Protein AF-A0A505HUT5-F1 (afdb_monomer)

Mean predicted aligned error: 15.21 Å

pLDDT: mean 81.94, std 17.04, range [34.69, 97.25]

Solvent-accessible surface area (backbone atoms only — not comparable to full-atom values): 15050 Å² total; per-residue (Å²): 132,89,54,41,66,59,48,35,51,48,46,68,76,49,86,41,97,44,59,41,84,46,96,77,85,49,44,29,34,72,50,84,64,33,56,78,38,44,57,43,80,91,38,34,59,84,30,31,54,70,40,61,24,65,46,63,41,89,87,79,64,49,44,29,42,36,38,32,47,61,87,36,68,86,40,77,95,62,30,63,48,80,43,80,47,58,93,49,66,69,62,30,50,52,53,48,53,70,74,39,66,88,52,60,66,69,52,51,53,42,35,52,54,41,48,56,49,52,54,51,49,53,54,48,52,54,52,50,55,53,46,50,64,70,67,63,70,73,82,77,72,85,71,54,69,70,56,52,55,50,50,53,55,47,49,56,50,47,55,69,69,59,46,58,68,65,52,50,51,51,50,53,52,48,42,59,73,68,47,76,62,58,97,72,49,89,92,56,60,68,75,56,54,53,51,56,58,52,51,56,64,60,66,73,53,85,78,84,74,90,74,80,74,76,76,75,81,76,81,71,76,74,79,76,67,84,81,77,77,76,76,75,78,75,77,65,88,76,78,81,74,89,71,135

Structure (mmCIF, N/CA/C/O backbone):
data_AF-A0A505HUT5-F1
#
_entry.id   AF-A0A505HUT5-F1
#
loop_
_atom_site.group_PDB
_atom_site.id
_atom_site.type_symbol
_atom_site.label_atom_id
_atom_site.label_alt_id
_atom_site.label_comp_id
_atom_site.label_asym_id
_atom_site.label_entity_id
_atom_site.label_seq_id
_atom_site.pdbx_PDB_ins_code
_atom_site.Cartn_x
_atom_site.Cartn_y
_atom_site.Cartn_z
_atom_site.occupancy
_atom_site.B_iso_or_equiv
_atom_site.auth_seq_id
_atom_site.auth_comp_id
_atom_site.auth_asym_id
_atom_site.auth_atom_id
_atom_site.pdbx_PDB_model_num
ATOM 1 N N . MET A 1 1 ? -25.449 -10.068 20.719 1.00 52.28 1 MET A N 1
ATOM 2 C CA . MET A 1 1 ? -24.164 -9.458 21.125 1.00 52.28 1 MET A CA 1
ATOM 3 C C . MET A 1 1 ? -23.040 -10.212 20.439 1.00 52.28 1 MET A C 1
ATOM 5 O O . MET A 1 1 ? -22.790 -11.355 20.794 1.00 52.28 1 MET A O 1
ATOM 9 N N . SER A 1 2 ? -22.418 -9.624 19.421 1.00 62.31 2 SER A N 1
ATOM 10 C CA . SER A 1 2 ? -21.235 -10.212 18.786 1.00 62.31 2 SER A CA 1
ATOM 11 C C . SER A 1 2 ? -20.027 -9.922 19.672 1.00 62.31 2 SER A C 1
ATOM 13 O O . SER A 1 2 ? -19.614 -8.772 19.785 1.00 62.31 2 SER A O 1
ATOM 15 N N . SER A 1 3 ? -19.501 -10.936 20.356 1.00 82.81 3 SER A N 1
ATOM 16 C CA . SER A 1 3 ? -18.355 -10.759 21.250 1.00 82.81 3 SER A CA 1
ATOM 17 C C . SER A 1 3 ? -17.054 -10.743 20.447 1.00 82.81 3 SER A C 1
ATOM 19 O O . SER A 1 3 ? -16.618 -11.785 19.956 1.00 82.81 3 SER A O 1
ATOM 21 N N . ASP A 1 4 ? -16.415 -9.573 20.361 1.00 89.56 4 ASP A N 1
ATOM 22 C CA . ASP A 1 4 ? -15.121 -9.348 19.690 1.00 89.56 4 ASP A CA 1
ATOM 23 C C . ASP A 1 4 ? -14.044 -10.379 20.105 1.00 89.56 4 ASP A C 1
ATOM 25 O O . ASP A 1 4 ? -13.225 -10.807 19.288 1.00 89.56 4 ASP A O 1
ATOM 29 N N . GLU A 1 5 ? -14.074 -10.846 21.361 1.00 90.06 5 GLU A N 1
ATOM 30 C CA . GLU A 1 5 ? -13.136 -11.854 21.875 1.00 90.06 5 GLU A CA 1
ATOM 31 C C . GLU A 1 5 ? -13.307 -13.227 21.222 1.00 90.06 5 GLU A C 1
ATOM 33 O O . GLU A 1 5 ? -12.329 -13.842 20.801 1.00 90.06 5 GLU A O 1
ATOM 38 N N . ILE A 1 6 ? -14.549 -13.695 21.089 1.00 91.06 6 ILE A N 1
ATOM 39 C CA . ILE A 1 6 ? -14.846 -14.996 20.480 1.00 91.06 6 ILE A CA 1
ATOM 40 C C . ILE A 1 6 ? -14.476 -14.948 18.997 1.00 91.06 6 ILE A C 1
ATOM 42 O O . ILE A 1 6 ? -13.822 -15.855 18.484 1.00 91.06 6 ILE A O 1
ATOM 46 N N . VAL A 1 7 ? -14.817 -13.846 18.320 1.00 91.06 7 VAL A N 1
ATOM 47 C CA . VAL A 1 7 ? -14.449 -13.628 16.916 1.00 91.06 7 VAL A CA 1
ATOM 48 C C . VAL A 1 7 ? -12.928 -13.668 16.750 1.00 91.06 7 VAL A C 1
ATOM 50 O O . VAL A 1 7 ? -12.429 -14.312 15.828 1.00 91.06 7 VAL A O 1
ATOM 53 N N . TRP A 1 8 ? -12.169 -13.038 17.652 1.00 93.06 8 TRP A N 1
ATOM 54 C CA . TRP A 1 8 ? -10.709 -13.114 17.626 1.00 93.06 8 TRP A CA 1
ATOM 55 C C . TRP A 1 8 ? -10.184 -14.538 17.843 1.00 93.06 8 TRP A C 1
ATOM 57 O O . TRP A 1 8 ? -9.305 -14.967 17.096 1.00 93.06 8 TRP A O 1
ATOM 67 N N . GLN A 1 9 ? -10.701 -15.272 18.832 1.00 92.00 9 GLN A N 1
ATOM 68 C CA . GLN A 1 9 ? -10.268 -16.645 19.112 1.00 92.00 9 GLN A CA 1
ATOM 69 C C . GLN A 1 9 ? -10.493 -17.559 17.905 1.00 92.00 9 GLN A C 1
ATOM 71 O O . GLN A 1 9 ? -9.561 -18.253 17.490 1.00 92.00 9 GLN A O 1
ATOM 76 N N . VAL A 1 10 ? -11.669 -17.468 17.275 1.00 92.19 10 VAL A N 1
ATOM 77 C CA . VAL A 1 10 ? -11.985 -18.198 16.042 1.00 92.19 10 VAL A CA 1
ATOM 78 C C . VAL A 1 10 ? -11.022 -17.797 14.924 1.00 92.19 10 VAL A C 1
ATOM 80 O O . VAL A 1 10 ? -10.353 -18.657 14.368 1.00 92.19 10 VAL A O 1
ATOM 83 N N . ILE A 1 11 ? -10.858 -16.502 14.635 1.00 91.94 11 ILE A N 1
ATOM 84 C CA . ILE A 1 11 ? -9.980 -16.021 13.550 1.00 91.94 11 ILE A CA 1
ATOM 85 C C . ILE A 1 11 ? -8.505 -16.390 13.777 1.00 91.94 11 ILE A C 1
ATOM 87 O O . ILE A 1 11 ? -7.750 -16.574 12.818 1.00 91.94 11 ILE A O 1
ATOM 91 N N . ASN A 1 12 ? -8.054 -16.437 15.030 1.00 89.56 12 ASN A N 1
ATOM 92 C CA . ASN A 1 12 ? -6.653 -16.682 15.339 1.00 89.56 12 ASN A CA 1
ATOM 93 C C . ASN A 1 12 ? -6.293 -18.174 15.320 1.00 89.56 12 ASN A C 1
ATOM 95 O O . ASN A 1 12 ? -5.220 -18.512 14.803 1.00 89.56 12 ASN A O 1
ATOM 99 N N . GLN A 1 13 ? -7.155 -19.022 15.892 1.00 89.25 13 GLN A N 1
ATOM 100 C CA . GLN A 1 13 ? -6.953 -20.471 15.986 1.00 89.25 13 GLN A CA 1
ATOM 101 C C . GLN A 1 13 ? -7.378 -21.194 14.703 1.00 89.25 13 GLN A C 1
ATOM 103 O O . GLN A 1 13 ? -6.641 -22.050 14.217 1.00 89.25 13 GLN A O 1
ATOM 108 N N . GLN A 1 14 ? -8.531 -20.825 14.142 1.00 89.69 14 GLN A N 1
ATOM 109 C CA . GLN A 1 14 ? -9.056 -21.389 12.899 1.00 89.69 14 GLN A CA 1
ATOM 110 C C . GLN A 1 14 ? -8.510 -20.638 11.674 1.00 89.69 14 GLN A C 1
ATOM 112 O O . GLN A 1 14 ? -7.580 -19.825 11.745 1.00 89.69 14 GLN A O 1
ATOM 117 N N . PHE A 1 15 ? -9.072 -20.946 10.508 1.00 90.69 15 PHE A N 1
ATOM 118 C CA . PHE A 1 15 ? -8.695 -20.327 9.248 1.00 90.69 15 PHE A CA 1
ATOM 119 C C . PHE A 1 15 ? -9.130 -18.854 9.170 1.00 90.69 15 PHE A C 1
ATOM 121 O O . PHE A 1 15 ? -10.284 -18.505 9.407 1.00 90.69 15 PHE A O 1
ATOM 128 N N . CYS A 1 16 ? -8.206 -17.989 8.748 1.00 92.56 16 CYS A N 1
ATOM 129 C CA . CYS A 1 16 ? -8.476 -16.599 8.400 1.00 92.56 16 CYS A CA 1
ATOM 130 C C . CYS A 1 16 ? -7.936 -16.319 6.999 1.00 92.56 16 CYS A C 1
ATOM 132 O O . CYS A 1 16 ? -6.724 -16.367 6.785 1.00 92.56 16 CYS A O 1
ATOM 134 N N . ALA A 1 17 ? -8.822 -15.957 6.067 1.00 92.25 17 ALA A N 1
ATOM 135 C CA . ALA A 1 17 ? -8.474 -15.710 4.665 1.00 92.25 17 ALA A CA 1
ATOM 136 C C . ALA A 1 17 ? -7.412 -14.610 4.480 1.00 92.25 17 ALA A C 1
ATOM 138 O O . ALA A 1 17 ? -6.613 -14.644 3.546 1.00 92.25 17 ALA A O 1
ATOM 139 N N . TYR A 1 18 ? -7.374 -13.634 5.389 1.00 93.00 18 TYR A N 1
ATOM 140 C CA . TYR A 1 18 ? -6.443 -12.510 5.313 1.00 93.00 18 TYR A CA 1
ATOM 141 C C . TYR A 1 18 ? -5.128 -12.747 6.063 1.00 93.00 18 TYR A C 1
ATOM 143 O O . TYR A 1 18 ? -4.235 -11.905 5.962 1.00 93.00 18 TYR A O 1
ATOM 151 N N . LYS A 1 19 ? -4.995 -13.828 6.843 1.00 92.81 19 LYS A N 1
ATOM 152 C CA . LYS A 1 19 ? -3.811 -14.094 7.672 1.00 92.81 19 LYS A CA 1
ATOM 153 C C . LYS A 1 19 ? -2.700 -14.706 6.820 1.00 92.81 19 LYS A C 1
ATOM 155 O O . LYS A 1 19 ? -2.866 -15.767 6.230 1.00 92.81 19 LYS A O 1
ATOM 160 N N . LEU A 1 20 ? -1.545 -14.050 6.797 1.00 91.44 20 LEU A N 1
ATOM 161 C CA . LEU A 1 20 ? -0.322 -14.546 6.176 1.00 91.44 20 LEU A CA 1
ATOM 162 C C . LEU A 1 20 ? 0.640 -15.007 7.274 1.00 91.44 20 LEU A C 1
ATOM 164 O O . LEU A 1 20 ? 1.081 -14.198 8.095 1.00 91.44 20 LEU A O 1
ATOM 168 N N . LYS A 1 21 ? 0.969 -16.299 7.279 1.00 89.25 21 LYS A N 1
ATOM 169 C CA . LYS A 1 21 ? 1.996 -16.860 8.160 1.00 89.25 21 LYS A CA 1
ATOM 170 C C . LYS A 1 21 ? 3.352 -16.727 7.470 1.00 89.25 21 LYS A C 1
ATOM 172 O O . LYS A 1 21 ? 3.525 -17.221 6.359 1.00 89.25 21 LYS A O 1
ATOM 177 N N . THR A 1 22 ? 4.293 -16.046 8.116 1.00 89.06 22 THR A N 1
ATOM 178 C CA . THR A 1 22 ? 5.668 -15.903 7.617 1.00 89.06 22 THR A CA 1
ATOM 179 C C . THR A 1 22 ? 6.591 -16.879 8.341 1.00 89.06 22 THR A C 1
ATOM 181 O O . THR A 1 22 ? 6.315 -17.274 9.470 1.00 89.06 22 THR A O 1
ATOM 184 N N . THR A 1 23 ? 7.727 -17.213 7.729 1.00 88.19 23 THR A N 1
ATOM 185 C CA . THR A 1 23 ? 8.776 -18.061 8.324 1.00 88.19 23 THR A CA 1
ATOM 186 C C . THR A 1 23 ? 9.346 -17.504 9.635 1.00 88.19 23 THR A C 1
ATOM 188 O O . THR A 1 23 ? 9.786 -18.263 10.487 1.00 88.19 23 THR A O 1
ATOM 191 N N . LYS A 1 24 ? 9.312 -16.179 9.834 1.00 81.50 24 LYS A N 1
ATOM 192 C CA . LYS A 1 24 ? 9.865 -15.481 11.009 1.00 81.50 24 LYS A CA 1
ATOM 193 C C . LYS A 1 24 ? 8.864 -15.286 12.159 1.00 81.50 24 LYS A C 1
ATOM 195 O O . LYS A 1 24 ? 8.839 -14.205 12.736 1.00 81.50 24 LYS A O 1
ATOM 200 N N . ASN A 1 25 ? 8.006 -16.265 12.460 1.00 81.31 25 ASN A N 1
ATOM 201 C CA . ASN A 1 25 ? 7.040 -16.266 13.586 1.00 81.31 25 ASN A CA 1
ATOM 202 C C . ASN A 1 25 ? 6.105 -15.037 13.721 1.00 81.31 25 ASN A C 1
ATOM 204 O O . ASN A 1 25 ? 5.364 -14.924 14.694 1.00 81.31 25 ASN A O 1
ATOM 208 N N . GLN A 1 26 ? 6.105 -14.118 12.754 1.00 88.00 26 GLN A N 1
ATOM 209 C CA . GLN A 1 26 ? 5.260 -12.930 12.723 1.00 88.00 26 GLN A CA 1
ATOM 210 C C . GLN A 1 26 ? 4.126 -13.147 11.727 1.00 88.00 26 GLN A C 1
ATOM 212 O O . GLN A 1 26 ? 4.349 -13.525 10.571 1.00 88.00 26 GLN A O 1
ATOM 217 N N . ASN A 1 27 ? 2.906 -12.877 12.181 1.00 91.75 27 ASN A N 1
ATOM 218 C CA . ASN A 1 27 ? 1.707 -13.014 11.368 1.00 91.75 27 ASN A CA 1
ATOM 219 C C . ASN A 1 27 ? 1.328 -11.655 10.775 1.00 91.75 27 ASN A C 1
ATOM 221 O O . ASN A 1 27 ? 1.147 -10.677 11.503 1.00 91.75 27 ASN A O 1
ATOM 225 N N . PHE A 1 28 ? 1.147 -11.604 9.458 1.00 94.19 28 PHE A N 1
ATOM 226 C CA . PHE A 1 28 ? 0.690 -10.410 8.747 1.00 94.19 28 PHE A CA 1
ATOM 227 C C . PHE A 1 28 ? -0.761 -10.559 8.298 1.00 94.19 28 PHE A C 1
ATOM 229 O O . PHE A 1 28 ? -1.324 -11.654 8.282 1.00 94.19 28 PHE A O 1
ATOM 236 N N . CYS A 1 29 ? -1.384 -9.440 7.949 1.00 94.44 29 CYS A N 1
ATOM 237 C CA . CYS A 1 29 ? -2.751 -9.382 7.466 1.00 94.44 29 CYS A CA 1
ATOM 238 C C . CYS A 1 29 ? -2.799 -8.679 6.105 1.00 94.44 29 CYS A C 1
ATOM 240 O O . CYS A 1 29 ? -2.284 -7.573 5.967 1.00 94.44 29 CYS A O 1
ATOM 242 N N . ARG A 1 30 ? -3.448 -9.304 5.118 1.00 93.38 30 ARG A N 1
ATOM 243 C CA . ARG A 1 30 ? -3.682 -8.742 3.774 1.00 93.38 30 ARG A CA 1
ATOM 244 C C . ARG A 1 30 ? -4.907 -7.828 3.693 1.00 93.38 30 ARG A C 1
ATOM 246 O O . ARG A 1 30 ? -5.160 -7.253 2.644 1.00 93.38 30 ARG A O 1
ATOM 253 N N . ASN A 1 31 ? -5.692 -7.725 4.767 1.00 93.94 31 ASN A N 1
ATOM 254 C CA . ASN A 1 31 ? -6.897 -6.904 4.767 1.00 93.94 31 ASN A CA 1
ATOM 255 C C . ASN A 1 31 ? -6.525 -5.421 4.602 1.00 93.94 31 ASN A C 1
ATOM 257 O O . ASN A 1 31 ? -5.749 -4.879 5.391 1.00 93.94 31 ASN A O 1
ATOM 261 N N . GLU A 1 32 ? -7.117 -4.770 3.604 1.00 92.00 32 GLU A N 1
ATOM 262 C CA . GLU A 1 32 ? -6.862 -3.371 3.249 1.00 92.00 32 GLU A CA 1
ATOM 263 C C . GLU A 1 32 ? -7.165 -2.391 4.386 1.00 92.00 32 GLU A C 1
ATOM 265 O O . GLU A 1 32 ? -6.512 -1.352 4.517 1.00 92.00 32 GLU A O 1
ATOM 270 N N . TYR A 1 33 ? -8.139 -2.736 5.230 1.00 93.75 33 TYR A N 1
ATOM 271 C CA . TYR A 1 33 ? -8.578 -1.900 6.340 1.00 93.75 33 TYR A CA 1
ATOM 272 C C . TYR A 1 33 ? -7.682 -2.018 7.579 1.00 93.75 33 TYR A C 1
ATOM 274 O O . TYR A 1 33 ? -7.865 -1.271 8.537 1.00 93.75 33 TYR A O 1
ATOM 282 N N . ASN A 1 34 ? -6.697 -2.918 7.595 1.00 95.12 34 ASN A N 1
ATOM 283 C CA . ASN A 1 34 ? -5.782 -3.044 8.727 1.00 95.12 34 ASN A CA 1
ATOM 284 C C . ASN A 1 34 ? -4.840 -1.826 8.818 1.00 95.12 34 ASN A C 1
ATOM 286 O O . ASN A 1 34 ? -4.201 -1.442 7.836 1.00 95.12 34 ASN A O 1
ATOM 290 N N . VAL A 1 35 ? -4.721 -1.230 10.010 1.00 93.94 35 VAL A N 1
ATOM 291 C CA . VAL A 1 35 ? -3.885 -0.036 10.223 1.00 93.94 35 VAL A CA 1
ATOM 292 C C . VAL A 1 35 ? -2.387 -0.353 10.181 1.00 93.94 35 VAL A C 1
ATOM 294 O O . VAL A 1 35 ? -1.622 0.415 9.597 1.00 93.94 35 VAL A O 1
ATOM 297 N N . SER A 1 36 ? -1.960 -1.467 10.786 1.00 92.19 36 SER A N 1
ATOM 298 C CA . SER A 1 36 ? -0.545 -1.822 10.978 1.00 92.19 36 SER A CA 1
ATOM 299 C C . SER A 1 36 ? -0.009 -2.823 9.949 1.00 92.19 36 SER A C 1
ATOM 301 O O . SER A 1 36 ? 1.190 -2.843 9.692 1.00 92.19 36 SER A O 1
ATOM 303 N N . GLY A 1 37 ? -0.881 -3.661 9.380 1.00 92.19 37 GLY A N 1
ATOM 304 C CA . GLY A 1 37 ? -0.517 -4.813 8.549 1.00 92.19 37 GLY A CA 1
ATOM 305 C C . GLY A 1 37 ? -0.181 -6.079 9.348 1.00 92.19 37 GLY A C 1
ATOM 306 O O . GLY A 1 37 ? 0.022 -7.134 8.754 1.00 92.19 37 GLY A O 1
ATOM 307 N N . LEU A 1 38 ? -0.164 -6.012 10.684 1.00 93.00 38 LEU A N 1
ATOM 308 C CA . LEU A 1 38 ? 0.050 -7.170 11.558 1.00 93.00 38 LEU A CA 1
ATOM 309 C C . LEU A 1 38 ? -1.276 -7.865 11.887 1.00 93.00 38 LEU A C 1
ATOM 311 O O . LEU A 1 38 ? -2.320 -7.224 12.045 1.00 93.00 38 LEU A O 1
ATOM 315 N N . CYS A 1 39 ? -1.234 -9.187 12.029 1.00 93.12 39 CYS A N 1
ATOM 316 C CA . CYS A 1 39 ? -2.373 -10.000 12.448 1.00 93.12 39 CYS A CA 1
ATOM 317 C C . CYS A 1 39 ? -2.319 -10.246 13.965 1.00 93.12 39 CYS A C 1
ATOM 319 O O . CYS A 1 39 ? -1.970 -11.332 14.420 1.00 93.12 39 CYS A O 1
ATOM 321 N N . ASN A 1 40 ? -2.683 -9.211 14.730 1.00 92.00 40 ASN A N 1
ATOM 322 C CA . ASN A 1 40 ? -2.788 -9.227 16.194 1.00 92.00 40 ASN A CA 1
ATOM 323 C C . ASN A 1 40 ? -4.208 -8.828 16.626 1.00 92.00 40 ASN A C 1
ATOM 325 O O . ASN A 1 40 ? -4.891 -8.117 15.883 1.00 92.00 40 ASN A O 1
ATOM 329 N N . ARG A 1 41 ? -4.607 -9.173 17.860 1.00 91.19 41 ARG A N 1
ATOM 330 C CA . ARG A 1 41 ? -5.935 -8.854 18.424 1.00 91.19 41 ARG A CA 1
ATOM 331 C C . ARG A 1 41 ? -6.304 -7.379 18.265 1.00 91.19 41 ARG A C 1
ATOM 333 O O . ARG A 1 41 ? -7.365 -7.053 17.753 1.00 91.19 41 ARG A O 1
ATOM 340 N N . GLN A 1 42 ? -5.378 -6.482 18.605 1.00 91.31 42 GLN A N 1
ATOM 341 C CA . GLN A 1 42 ? -5.583 -5.029 18.524 1.00 91.31 42 GLN A CA 1
ATOM 342 C C . GLN A 1 42 ? -5.613 -4.481 17.088 1.00 91.31 42 GLN A C 1
ATOM 344 O O . GLN A 1 42 ? -6.158 -3.412 16.841 1.00 91.31 42 GLN A O 1
ATOM 349 N N . SER A 1 43 ? -4.971 -5.170 16.140 1.00 92.19 43 SER A N 1
ATOM 350 C CA . SER A 1 43 ? -4.813 -4.687 14.761 1.00 92.19 43 SER A CA 1
ATOM 351 C C . SER A 1 43 ? -5.859 -5.256 13.804 1.00 92.19 43 SER A C 1
ATOM 353 O O . SER A 1 43 ? -6.021 -4.710 12.721 1.00 92.19 43 SER A O 1
ATOM 355 N N . CYS A 1 44 ? -6.571 -6.326 14.155 1.00 92.94 44 CYS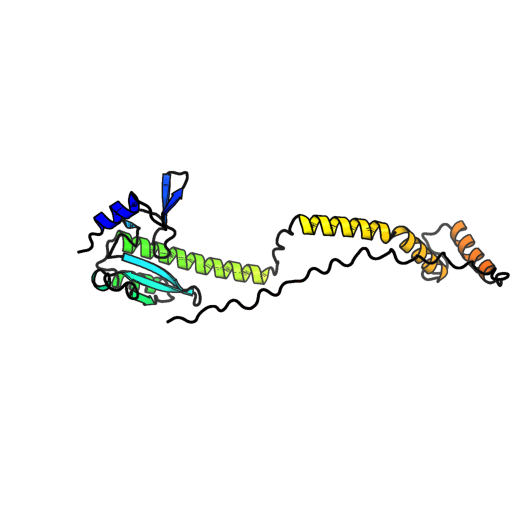 A N 1
ATOM 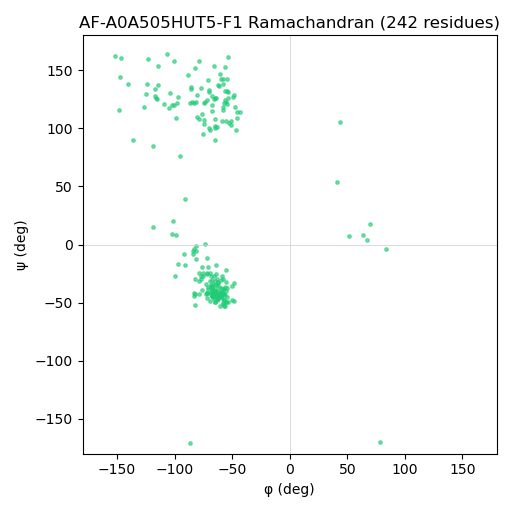356 C CA . CYS A 1 44 ? -7.521 -6.961 13.246 1.00 92.94 44 CYS A CA 1
ATOM 357 C C . CYS A 1 44 ? -8.815 -6.129 13.092 1.00 92.94 44 CYS A C 1
ATOM 359 O O . CYS A 1 44 ? -9.512 -5.920 14.085 1.00 92.94 44 CYS A O 1
ATOM 361 N N . PRO A 1 45 ? -9.195 -5.698 11.874 1.00 93.25 45 PRO A N 1
ATOM 362 C CA . PRO A 1 45 ? -10.434 -4.939 11.656 1.00 93.25 45 PRO A CA 1
ATOM 363 C C . PRO A 1 45 ? -11.704 -5.811 11.695 1.00 93.25 45 PRO A C 1
ATOM 365 O O . PRO A 1 45 ? -12.808 -5.294 11.864 1.00 93.25 45 PRO A O 1
ATOM 368 N N . LEU A 1 46 ? -11.568 -7.132 11.520 1.00 90.31 46 LEU A N 1
ATOM 369 C CA . LEU A 1 46 ? -12.694 -8.072 11.585 1.00 90.31 46 LEU A CA 1
ATOM 370 C C . LEU A 1 46 ? -13.083 -8.384 13.028 1.00 90.31 46 LEU A C 1
ATOM 372 O O . LEU A 1 46 ? -14.265 -8.399 13.345 1.00 90.31 46 LEU A O 1
ATOM 376 N N . ALA A 1 47 ? -12.084 -8.592 13.887 1.00 91.88 47 ALA A N 1
ATOM 377 C CA . ALA A 1 47 ? -12.307 -8.948 15.282 1.00 91.88 47 ALA A CA 1
ATOM 378 C C . ALA A 1 47 ? -12.769 -7.769 16.142 1.00 91.88 47 ALA A C 1
ATOM 380 O O . ALA A 1 47 ? -13.445 -7.988 17.133 1.00 91.88 47 ALA A O 1
ATOM 381 N N . ASN A 1 48 ? -12.412 -6.534 15.776 1.00 91.88 48 ASN A N 1
ATOM 382 C CA . ASN A 1 48 ? -12.820 -5.349 16.525 1.00 91.88 48 ASN A CA 1
ATOM 383 C C . ASN A 1 48 ? -14.046 -4.705 15.871 1.00 91.88 48 ASN A C 1
ATOM 385 O O . ASN A 1 48 ? -14.003 -4.292 14.704 1.00 91.88 48 ASN A O 1
ATOM 389 N N . SER A 1 49 ? -15.133 -4.581 16.626 1.00 90.19 49 SER A N 1
ATOM 390 C CA . SER A 1 49 ? -16.342 -3.880 16.179 1.00 90.19 49 SER A CA 1
ATOM 391 C C . SER A 1 49 ? -16.131 -2.367 16.144 1.00 90.19 49 SER A C 1
ATOM 393 O O . SER A 1 49 ? -16.609 -1.686 15.239 1.00 90.19 49 SER A O 1
ATOM 395 N N . ARG A 1 50 ? -15.326 -1.846 17.075 1.00 91.75 50 ARG A N 1
ATOM 396 C CA . ARG A 1 50 ? -14.891 -0.451 17.101 1.00 91.75 50 ARG A CA 1
ATOM 397 C C . ARG A 1 50 ? -13.490 -0.312 16.518 1.00 91.75 50 ARG A C 1
ATOM 399 O O . ARG A 1 50 ? -12.506 -0.697 17.148 1.00 91.75 50 ARG A O 1
ATOM 406 N N . TYR A 1 51 ? -13.385 0.274 15.333 1.00 94.81 51 TYR A N 1
ATOM 407 C CA . TYR A 1 51 ? -12.109 0.359 14.628 1.00 94.81 51 TYR A CA 1
ATOM 408 C C . TYR A 1 51 ? -12.000 1.647 13.812 1.00 94.81 51 TYR A C 1
ATOM 410 O O . TYR A 1 51 ? -13.001 2.304 13.535 1.00 94.81 51 TYR A O 1
ATOM 418 N N . ALA A 1 52 ? -10.780 2.031 13.452 1.00 96.50 52 ALA A N 1
ATOM 419 C CA . ALA A 1 52 ? -10.523 3.175 12.589 1.00 96.50 52 ALA A CA 1
ATOM 420 C C . ALA A 1 52 ? -9.281 2.904 11.740 1.00 96.50 52 ALA A C 1
ATOM 422 O O . ALA A 1 52 ? -8.348 2.261 12.215 1.00 96.50 52 ALA A O 1
ATOM 423 N N . THR A 1 53 ? -9.269 3.370 10.495 1.00 96.25 53 THR A N 1
ATOM 424 C CA . THR A 1 53 ? -8.118 3.250 9.595 1.00 96.25 53 THR A CA 1
ATOM 425 C C . THR A 1 53 ? -8.093 4.381 8.582 1.00 96.25 53 THR A C 1
ATOM 427 O O . THR A 1 53 ? -9.094 5.052 8.354 1.00 96.25 53 THR A O 1
ATOM 430 N N . ILE A 1 54 ? -6.941 4.594 7.959 1.00 97.00 54 ILE A N 1
ATOM 431 C CA . ILE A 1 54 ? -6.753 5.637 6.951 1.00 97.00 54 ILE A CA 1
ATOM 432 C C . ILE A 1 54 ? -6.412 4.975 5.632 1.00 97.00 54 ILE A C 1
ATOM 434 O O . ILE A 1 54 ? -5.565 4.082 5.576 1.00 97.00 54 ILE A O 1
ATOM 438 N N . ARG A 1 55 ? -7.056 5.413 4.558 1.00 95.00 55 ARG A N 1
ATOM 439 C CA . ARG A 1 55 ? -6.812 4.882 3.219 1.00 95.00 55 ARG A CA 1
ATOM 440 C C . ARG A 1 55 ? -6.836 6.023 2.215 1.00 95.00 55 ARG A C 1
ATOM 442 O O . ARG A 1 55 ? -7.684 6.909 2.303 1.00 95.00 55 ARG A O 1
ATOM 449 N N . SER A 1 56 ? -5.895 5.987 1.282 1.00 93.94 56 SER A N 1
ATOM 450 C CA . SER A 1 56 ? -5.941 6.810 0.080 1.00 93.94 56 SER A CA 1
ATOM 451 C C . SER A 1 56 ? -6.929 6.198 -0.899 1.00 93.94 56 SER A C 1
ATOM 453 O O . SER A 1 56 ? -6.913 4.987 -1.122 1.00 93.94 56 SER A O 1
ATOM 455 N N . ASP A 1 57 ? -7.769 7.027 -1.490 1.00 91.94 57 ASP A N 1
ATOM 456 C CA . ASP A 1 57 ? -8.581 6.613 -2.621 1.00 91.94 57 ASP A CA 1
ATOM 457 C C . ASP A 1 57 ? -7.681 6.344 -3.845 1.00 91.94 57 ASP A C 1
ATOM 459 O O . ASP A 1 57 ? -6.849 7.201 -4.155 1.00 91.94 57 ASP A O 1
ATOM 463 N N . PRO A 1 58 ? -7.770 5.174 -4.509 1.00 88.06 58 PRO A N 1
ATOM 464 C CA . PRO A 1 58 ? -6.883 4.835 -5.624 1.00 88.06 58 PRO A CA 1
ATOM 465 C C . PRO A 1 58 ? -7.005 5.777 -6.825 1.00 88.06 58 PRO A C 1
ATOM 467 O O . PRO A 1 58 ? -6.009 6.022 -7.498 1.00 88.06 58 PRO A O 1
ATOM 470 N N . GLU A 1 59 ? -8.201 6.311 -7.075 1.00 90.56 59 GLU A N 1
ATOM 471 C CA . GLU A 1 59 ? -8.470 7.177 -8.227 1.00 90.56 59 GLU A CA 1
ATOM 472 C C . GLU A 1 59 ? -8.048 8.623 -7.956 1.00 90.56 59 GLU A C 1
ATOM 474 O O . GLU A 1 59 ? -7.295 9.219 -8.722 1.00 90.56 59 GLU A O 1
ATOM 479 N N . THR A 1 60 ? -8.505 9.195 -6.838 1.00 88.81 60 THR A N 1
ATOM 480 C CA . THR A 1 60 ? -8.284 10.619 -6.541 1.00 88.81 60 THR A CA 1
ATOM 481 C C . THR A 1 60 ? -7.010 10.898 -5.741 1.00 88.81 60 THR A C 1
ATOM 483 O O . THR A 1 60 ? -6.567 12.044 -5.656 1.00 88.81 60 THR A O 1
ATOM 486 N N . GLY A 1 61 ? -6.431 9.887 -5.085 1.00 89.25 61 GLY A N 1
ATOM 487 C CA . GLY A 1 61 ? -5.315 10.049 -4.149 1.00 89.25 61 GLY A CA 1
ATOM 488 C C . GLY A 1 61 ? -5.678 10.800 -2.860 1.00 89.25 61 GLY A C 1
ATOM 489 O O . GLY A 1 61 ? -4.802 11.054 -2.028 1.00 89.25 61 GLY A O 1
ATOM 490 N N . ALA A 1 62 ? -6.951 11.165 -2.670 1.00 92.94 62 ALA A N 1
ATOM 491 C CA . ALA A 1 62 ? -7.414 11.839 -1.467 1.00 92.94 62 ALA A CA 1
ATOM 492 C C . ALA A 1 62 ? -7.413 10.873 -0.275 1.00 92.94 62 ALA A C 1
ATOM 494 O O . ALA A 1 62 ? -7.758 9.696 -0.393 1.00 92.94 62 ALA A O 1
ATOM 495 N N . MET A 1 63 ? -7.027 11.381 0.893 1.00 95.19 63 MET A N 1
ATOM 496 C CA . MET A 1 63 ? -6.977 10.587 2.117 1.00 95.19 63 MET A CA 1
ATOM 497 C C . MET A 1 63 ? -8.344 10.587 2.796 1.00 95.19 63 MET A C 1
ATOM 499 O O . MET A 1 63 ? -8.962 11.636 2.975 1.00 95.19 63 MET A O 1
ATOM 503 N N . TYR A 1 64 ? -8.794 9.409 3.213 1.00 96.69 64 TYR A N 1
ATOM 504 C CA . TYR A 1 64 ? -10.039 9.228 3.946 1.00 96.69 64 TYR A CA 1
ATOM 505 C C . TYR A 1 64 ? -9.780 8.521 5.273 1.00 96.69 64 TYR A C 1
ATOM 507 O O . TYR A 1 64 ? -9.029 7.542 5.337 1.00 96.69 64 TYR A O 1
ATOM 515 N N . LEU A 1 65 ? -10.449 8.997 6.319 1.00 96.81 65 LEU A N 1
ATOM 516 C CA . LEU A 1 65 ? -10.619 8.280 7.572 1.00 96.81 65 LEU A CA 1
ATOM 517 C C . LEU A 1 65 ? -11.830 7.355 7.433 1.00 96.81 65 LEU A C 1
ATOM 519 O O . LEU A 1 65 ? -12.938 7.801 7.139 1.00 96.81 65 LEU A O 1
ATOM 523 N N . TYR A 1 66 ? -11.597 6.069 7.651 1.00 96.12 66 TYR A N 1
ATOM 524 C CA . TYR A 1 66 ? -12.613 5.033 7.716 1.00 96.12 66 TYR A CA 1
ATOM 525 C C . TYR A 1 66 ? -12.854 4.698 9.183 1.00 96.12 66 TYR A C 1
ATOM 527 O O . TYR A 1 66 ? -11.930 4.263 9.871 1.00 96.12 66 TYR A O 1
ATOM 535 N N . MET A 1 67 ? -14.080 4.884 9.659 1.00 94.88 67 MET A N 1
ATOM 536 C CA . MET A 1 67 ? -14.475 4.551 11.027 1.00 94.88 67 MET A CA 1
ATOM 537 C C . MET A 1 67 ? -15.489 3.417 11.009 1.00 94.88 67 MET A C 1
ATOM 539 O O . MET A 1 67 ? -16.408 3.404 10.192 1.00 94.88 67 MET A O 1
ATOM 543 N N . LYS A 1 68 ? -15.310 2.468 11.921 1.00 93.19 68 LYS A N 1
ATOM 544 C CA . LYS A 1 68 ? -16.221 1.354 12.156 1.00 93.19 68 LYS A CA 1
ATOM 545 C C . LYS A 1 68 ? -16.797 1.501 13.557 1.00 93.19 68 LYS A C 1
ATOM 547 O O . LYS A 1 68 ? -16.044 1.619 14.531 1.00 93.19 68 LYS A O 1
ATOM 552 N N . THR A 1 69 ? -18.120 1.513 13.637 1.00 91.88 69 THR A N 1
ATOM 553 C CA . THR A 1 69 ? -18.888 1.641 14.877 1.00 91.88 69 THR A CA 1
ATOM 554 C C . THR A 1 69 ? -19.666 0.358 15.152 1.00 91.88 69 THR A C 1
ATOM 556 O O . THR A 1 69 ? -19.997 -0.394 14.234 1.00 91.88 69 THR A O 1
ATOM 559 N N . VAL A 1 70 ? -19.947 0.099 16.431 1.00 90.75 70 VAL A N 1
ATOM 560 C CA . VAL A 1 70 ? -20.641 -1.124 16.866 1.00 90.75 70 VAL A CA 1
ATOM 561 C C . VAL A 1 70 ? -22.093 -1.127 16.382 1.00 90.75 70 VAL A C 1
ATOM 563 O O . VAL A 1 70 ? -22.584 -2.157 15.930 1.00 90.75 70 VAL A O 1
ATOM 566 N N . GLU A 1 71 ? -22.735 0.041 16.359 1.00 89.25 71 GLU A N 1
ATOM 567 C CA . GLU A 1 71 ? -24.131 0.203 15.934 1.00 89.25 71 GLU A CA 1
ATOM 568 C C . GLU A 1 71 ? -24.385 -0.315 14.521 1.00 89.25 71 GLU A C 1
ATOM 570 O O . GLU A 1 71 ? -25.401 -0.947 14.249 1.00 89.25 71 GLU A O 1
ATOM 575 N N . ARG A 1 72 ? -23.436 -0.110 13.603 1.00 90.19 72 ARG A N 1
ATOM 576 C CA . ARG A 1 72 ? -23.597 -0.516 12.205 1.00 90.19 72 ARG A CA 1
ATOM 577 C C . ARG A 1 72 ? -23.266 -1.981 11.961 1.00 90.19 72 ARG A C 1
ATOM 579 O O . ARG A 1 72 ? -23.472 -2.430 10.844 1.00 90.19 72 ARG A O 1
ATOM 586 N N . ALA A 1 73 ? -22.804 -2.748 12.954 1.00 86.94 73 ALA A N 1
ATOM 587 C CA . ALA A 1 73 ? -22.304 -4.119 12.777 1.00 86.94 73 ALA A CA 1
ATOM 588 C C . ALA A 1 73 ? -23.299 -5.088 12.101 1.00 86.94 73 ALA A C 1
ATOM 590 O O . ALA A 1 73 ? -22.885 -6.060 11.477 1.00 86.94 73 ALA A O 1
ATOM 591 N N . HIS A 1 74 ? -24.596 -4.799 12.138 1.00 87.62 74 HIS A N 1
ATOM 592 C CA . HIS A 1 74 ? -25.632 -5.575 11.456 1.00 87.62 74 HIS A CA 1
ATOM 593 C C . HIS A 1 74 ? -25.787 -5.251 9.952 1.00 87.62 74 HIS A C 1
ATOM 595 O O . HIS A 1 74 ? -26.434 -6.008 9.237 1.00 87.62 74 HIS A O 1
ATOM 601 N N . MET A 1 75 ? -25.184 -4.166 9.444 1.00 91.81 75 MET A N 1
ATOM 602 C CA . MET A 1 75 ? -25.271 -3.727 8.040 1.00 91.81 75 MET A CA 1
ATOM 603 C C . MET A 1 75 ? -23.897 -3.712 7.339 1.00 91.81 75 MET A C 1
ATOM 605 O O . MET A 1 75 ? -23.280 -2.646 7.235 1.00 91.81 75 MET A O 1
ATOM 609 N N . PRO A 1 76 ? -23.419 -4.850 6.793 1.00 88.06 76 PRO A N 1
ATOM 610 C CA . PRO A 1 76 ? -22.090 -4.961 6.180 1.00 88.06 76 PRO A CA 1
ATOM 611 C C . PRO A 1 76 ? -21.778 -3.954 5.076 1.00 88.06 76 PRO A C 1
ATOM 613 O O . PRO A 1 76 ? -20.668 -3.427 5.011 1.00 88.06 76 PRO A O 1
ATOM 616 N N . SER A 1 77 ? -22.768 -3.620 4.249 1.00 92.25 77 SER A N 1
ATOM 617 C CA . SER A 1 77 ? -22.625 -2.637 3.168 1.00 92.25 77 SER A CA 1
ATOM 618 C C . SER A 1 77 ? -22.335 -1.218 3.669 1.00 92.25 77 SER A C 1
ATOM 620 O O . SER A 1 77 ? -21.727 -0.424 2.955 1.00 92.25 77 SER A O 1
ATOM 622 N N . LYS A 1 78 ? -22.744 -0.896 4.902 1.00 90.25 78 LYS A N 1
ATOM 623 C CA . LYS A 1 78 ? -22.638 0.439 5.510 1.00 90.25 78 LYS A CA 1
ATOM 624 C C . LYS A 1 78 ? -21.772 0.453 6.775 1.00 90.25 78 LYS A C 1
ATOM 626 O O . LYS A 1 78 ? -21.806 1.436 7.516 1.00 90.25 78 LYS A O 1
ATOM 631 N N . TRP A 1 79 ? -20.977 -0.596 7.015 1.00 90.25 79 TRP A N 1
ATOM 632 C CA . TRP A 1 79 ? -20.101 -0.714 8.192 1.00 90.25 79 TRP A CA 1
ATOM 633 C C . TRP A 1 79 ? -19.126 0.441 8.354 1.00 90.25 79 TRP A C 1
ATOM 635 O O . TRP A 1 79 ? -18.840 0.847 9.479 1.00 90.25 79 TRP A O 1
ATOM 645 N N . TRP A 1 80 ? -18.614 0.951 7.239 1.00 93.44 80 TRP A N 1
ATOM 646 C CA . TRP A 1 80 ? -17.589 1.977 7.244 1.00 93.44 80 TRP A CA 1
ATOM 647 C C . TRP A 1 80 ? -18.177 3.358 6.986 1.00 93.44 80 TRP A C 1
ATOM 649 O O . TRP A 1 80 ? -18.711 3.641 5.914 1.00 93.44 80 TRP A O 1
ATOM 659 N N . GLU A 1 81 ? -17.995 4.249 7.950 1.00 93.19 81 GLU A N 1
ATOM 660 C CA . GLU A 1 81 ? -18.143 5.683 7.749 1.00 93.19 81 GLU A CA 1
ATOM 661 C C . GLU A 1 81 ? -16.873 6.234 7.109 1.00 93.19 81 GLU A C 1
ATOM 663 O O . GLU A 1 81 ? -15.770 5.990 7.597 1.00 93.19 81 GLU A O 1
ATOM 668 N N . ARG A 1 82 ? -17.022 6.978 6.011 1.00 94.00 82 ARG A N 1
ATOM 669 C CA . ARG A 1 82 ? -15.909 7.579 5.272 1.00 94.00 82 ARG A CA 1
ATOM 670 C C . ARG A 1 82 ? -15.918 9.086 5.469 1.00 94.00 82 ARG A C 1
ATOM 672 O O . ARG A 1 82 ? -16.871 9.749 5.076 1.00 94.00 82 ARG A O 1
ATOM 679 N N . ILE A 1 83 ? -14.835 9.631 6.012 1.00 96.06 83 ILE A N 1
ATOM 680 C CA . ILE A 1 83 ? -14.633 11.074 6.170 1.00 96.06 83 ILE A CA 1
ATOM 681 C C . ILE A 1 83 ? -13.432 11.482 5.330 1.00 96.06 83 ILE A C 1
ATOM 683 O O . ILE A 1 83 ? -12.353 10.908 5.465 1.00 96.06 83 ILE A O 1
ATOM 687 N N . ARG A 1 84 ? -13.608 12.475 4.457 1.00 96.00 84 ARG A N 1
ATOM 688 C CA . ARG A 1 84 ? -12.501 13.041 3.684 1.00 96.00 84 ARG A CA 1
ATOM 689 C C . ARG A 1 84 ? -11.611 13.868 4.608 1.00 96.00 84 ARG A C 1
ATOM 691 O O . ARG A 1 84 ? -12.097 14.792 5.253 1.00 96.00 84 ARG A O 1
ATOM 698 N N . LEU A 1 85 ? -10.322 13.547 4.650 1.00 96.44 85 LEU A N 1
ATOM 699 C CA . LEU A 1 85 ? -9.335 14.345 5.370 1.00 96.44 85 LEU A CA 1
ATOM 700 C C . LEU A 1 85 ? -8.881 15.521 4.508 1.00 96.44 85 LEU A C 1
ATOM 702 O O . LEU A 1 85 ? -8.889 15.462 3.273 1.00 96.44 85 LEU A O 1
ATOM 706 N N . SER A 1 86 ? -8.482 16.603 5.168 1.00 95.62 86 SER A N 1
ATOM 707 C CA . SER A 1 86 ? -7.928 17.757 4.469 1.00 95.62 86 SER A CA 1
ATOM 708 C C . SER A 1 86 ? -6.593 17.406 3.791 1.00 95.62 86 SER A C 1
ATOM 710 O O . SER A 1 86 ? -5.864 16.516 4.228 1.00 95.62 86 SER A O 1
ATOM 712 N N . SER A 1 87 ? -6.248 18.122 2.715 1.00 91.62 87 SER A N 1
ATOM 713 C CA . SER A 1 87 ? -4.947 17.938 2.052 1.00 91.62 87 SER A CA 1
ATOM 714 C C . SER A 1 87 ? -3.780 18.477 2.887 1.00 91.62 87 SER A C 1
ATOM 716 O O . SER A 1 87 ? -2.632 18.117 2.630 1.00 91.62 87 SER A O 1
ATOM 718 N N . ASN A 1 88 ? -4.052 19.363 3.850 1.00 95.56 88 ASN A N 1
ATOM 719 C CA . ASN A 1 88 ? -3.033 19.901 4.738 1.00 95.56 88 ASN A CA 1
ATOM 720 C C . ASN A 1 88 ? -2.806 18.911 5.885 1.00 95.56 88 ASN A C 1
ATOM 722 O O . ASN A 1 88 ? -3.722 18.597 6.639 1.00 95.56 88 ASN A O 1
ATOM 726 N N . TYR A 1 89 ? -1.569 18.440 6.025 1.00 94.50 89 TYR A N 1
ATOM 727 C CA . TYR A 1 89 ? -1.214 17.426 7.010 1.00 94.50 89 TYR A CA 1
ATOM 728 C C . TYR A 1 89 ? -1.522 17.841 8.458 1.00 94.50 89 TYR A C 1
ATOM 730 O O . TYR A 1 89 ? -2.051 17.024 9.206 1.00 94.50 89 TYR A O 1
ATOM 738 N N . ALA A 1 90 ? -1.255 19.094 8.845 1.00 96.88 90 ALA A N 1
ATOM 739 C CA . ALA A 1 90 ? -1.507 19.566 10.210 1.00 96.88 90 ALA A CA 1
ATOM 740 C C . ALA A 1 90 ? -3.009 19.555 10.535 1.00 96.88 90 ALA A C 1
ATOM 742 O O . ALA A 1 90 ? -3.434 18.922 11.496 1.00 96.88 90 ALA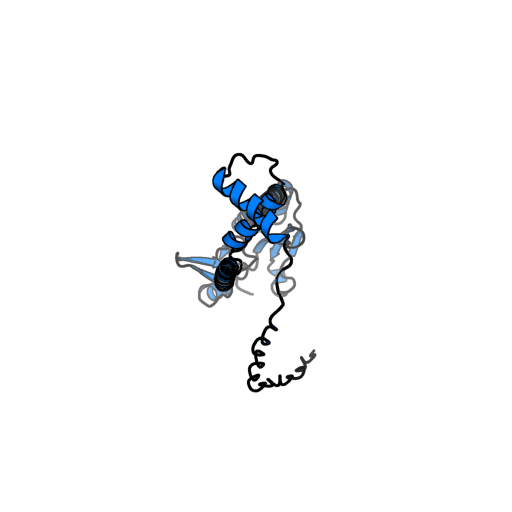 A O 1
ATOM 743 N N . LYS A 1 91 ? -3.822 20.125 9.638 1.00 97.12 91 LYS A N 1
ATOM 744 C CA . LYS A 1 91 ? -5.287 20.109 9.758 1.00 97.12 91 LYS A CA 1
ATOM 745 C C . LYS A 1 91 ? -5.851 18.686 9.736 1.00 97.12 91 LYS A C 1
ATOM 747 O O . LYS A 1 91 ? -6.809 18.384 10.432 1.00 97.12 91 LYS A O 1
ATOM 752 N N . ALA A 1 92 ? -5.272 17.786 8.939 1.00 97.25 92 ALA A N 1
ATOM 753 C CA . ALA A 1 92 ? -5.684 16.385 8.916 1.00 97.25 92 ALA A CA 1
ATOM 754 C C . ALA A 1 92 ? -5.377 15.660 10.240 1.00 97.25 92 ALA A C 1
ATOM 756 O O . ALA A 1 92 ? -6.155 14.799 10.640 1.00 97.25 92 ALA A O 1
ATOM 757 N N . LEU A 1 93 ? -4.281 16.000 10.930 1.00 97.12 93 LEU A N 1
ATOM 758 C CA . LEU A 1 93 ? -3.987 15.467 12.264 1.00 97.12 93 LEU A CA 1
ATOM 759 C C . LEU A 1 93 ? -4.986 15.965 13.313 1.00 97.12 93 LEU A C 1
ATOM 761 O O . LEU A 1 93 ? -5.478 15.149 14.087 1.00 97.12 93 LEU A O 1
ATOM 765 N N . GLU A 1 94 ? -5.317 17.257 13.297 1.00 97.19 94 GLU A N 1
ATOM 766 C CA . GLU A 1 94 ? -6.342 17.845 14.175 1.00 97.19 94 GLU A CA 1
ATOM 767 C C . GLU A 1 94 ? -7.701 17.164 13.957 1.00 97.19 94 GLU A C 1
ATOM 769 O O . GLU A 1 94 ? -8.321 16.686 14.904 1.00 97.19 94 GLU A O 1
ATOM 774 N N . GLN A 1 95 ? -8.103 16.974 12.694 1.00 96.81 95 GLN A N 1
ATOM 775 C CA . GLN A 1 95 ? -9.320 16.236 12.341 1.00 96.81 95 GLN A CA 1
ATOM 776 C C . GLN A 1 95 ? -9.324 14.796 12.876 1.00 96.81 95 GLN A C 1
ATOM 778 O O . GLN A 1 95 ? -10.373 14.293 13.279 1.00 96.81 95 GLN A O 1
ATOM 783 N N . LEU A 1 96 ? -8.181 14.101 12.869 1.00 96.44 96 LEU A N 1
ATOM 784 C CA . LEU A 1 96 ? -8.096 12.761 13.457 1.00 96.44 96 LEU A CA 1
ATOM 785 C C . LEU A 1 96 ? -8.302 12.799 14.971 1.00 96.44 96 LEU A C 1
ATOM 787 O O . LEU A 1 96 ? -8.997 11.930 15.495 1.00 96.44 96 LEU A O 1
ATOM 791 N N . ASP A 1 97 ? -7.712 13.778 15.653 1.00 96.25 97 ASP A N 1
ATOM 792 C CA . ASP A 1 97 ? -7.843 13.929 17.101 1.00 96.25 97 ASP A CA 1
ATOM 793 C C . ASP A 1 97 ? -9.279 14.249 17.513 1.00 96.25 97 ASP A C 1
ATOM 795 O O . ASP A 1 97 ? -9.799 13.603 18.418 1.00 96.25 97 ASP A O 1
ATOM 799 N N . GLU A 1 98 ? -9.954 15.147 16.794 1.00 96.75 98 GLU A N 1
ATOM 800 C CA . GLU A 1 98 ? -11.356 15.507 17.037 1.00 96.75 98 GLU A CA 1
ATOM 801 C C . GLU A 1 98 ? -12.326 14.345 16.795 1.00 96.75 98 GLU A C 1
ATOM 803 O O . GLU A 1 98 ? -13.291 14.154 17.534 1.00 96.75 98 GLU A O 1
ATOM 808 N N . ARG A 1 99 ? -12.111 13.549 15.742 1.00 95.25 99 ARG A N 1
ATOM 809 C CA . ARG A 1 99 ? -13.042 12.461 15.395 1.00 95.25 99 ARG A CA 1
ATOM 810 C C . ARG A 1 99 ? -12.802 11.199 16.208 1.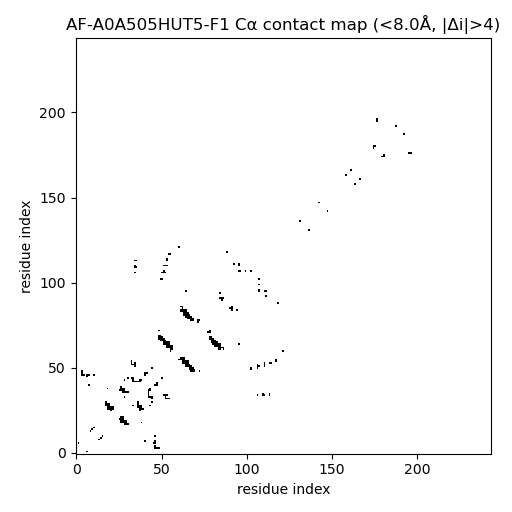00 95.25 99 ARG A C 1
ATOM 812 O O . ARG A 1 99 ? -13.744 10.450 16.455 1.00 95.25 99 ARG A O 1
ATOM 819 N N . LEU A 1 100 ? -11.564 10.955 16.634 1.00 95.44 100 LEU A N 1
ATOM 820 C CA . LEU A 1 100 ? -11.184 9.739 17.352 1.00 95.44 100 LEU A CA 1
ATOM 821 C C . LEU A 1 100 ? -11.046 9.934 18.871 1.00 95.44 100 LEU A C 1
ATOM 823 O O . LEU A 1 100 ? -10.451 9.077 19.521 1.00 95.44 100 LEU A O 1
ATOM 827 N N . ILE A 1 101 ? -11.647 10.980 19.454 1.00 94.75 101 ILE A N 1
ATOM 828 C CA . ILE A 1 101 ? -11.578 11.299 20.899 1.00 94.75 101 ILE A CA 1
ATOM 829 C C . ILE A 1 101 ? -11.864 10.075 21.771 1.00 94.75 101 ILE A C 1
ATOM 831 O O . ILE A 1 101 ? -11.120 9.755 22.696 1.00 94.75 101 ILE A O 1
ATOM 835 N N . TYR A 1 102 ? -12.943 9.360 21.460 1.00 93.12 102 TYR A N 1
ATOM 836 C CA . TYR A 1 102 ? -13.391 8.254 22.295 1.00 93.12 102 TYR A CA 1
ATOM 837 C C . TYR A 1 102 ? -12.670 6.930 21.988 1.00 93.12 102 TYR A C 1
ATOM 839 O O . TYR A 1 102 ? -12.922 5.943 22.681 1.00 93.12 102 TYR A O 1
ATOM 847 N N . TRP A 1 103 ? -11.863 6.848 20.923 1.00 94.44 103 TRP A N 1
ATOM 848 C CA . TRP A 1 103 ? -11.236 5.602 20.469 1.00 94.44 103 TRP A CA 1
ATOM 849 C C . TRP A 1 103 ? -10.016 5.245 21.325 1.00 94.44 103 TRP A C 1
ATOM 851 O O . TRP A 1 103 ? -9.407 6.106 21.958 1.00 94.44 103 TRP A O 1
ATOM 861 N N . PRO A 1 104 ? -9.607 3.964 21.349 1.00 94.19 104 PRO A N 1
ATOM 862 C CA . PRO A 1 104 ? -8.420 3.572 22.094 1.00 94.19 104 PRO A CA 1
ATOM 863 C C . PRO A 1 104 ? -7.173 4.279 21.546 1.00 94.19 104 PRO A C 1
ATOM 865 O O . PRO A 1 104 ? -6.936 4.297 20.334 1.00 94.19 104 PRO A O 1
ATOM 868 N N . LYS A 1 105 ? -6.322 4.779 22.454 1.00 94.88 105 LYS A N 1
ATOM 869 C CA . LYS A 1 105 ? -5.080 5.514 22.137 1.00 94.88 105 LYS A CA 1
ATOM 870 C C . LYS A 1 105 ? -4.189 4.788 21.123 1.00 94.88 105 LYS A C 1
ATOM 872 O O . LYS A 1 105 ? -3.580 5.426 20.269 1.00 94.88 105 LYS A O 1
ATOM 877 N N . PHE A 1 106 ? -4.151 3.452 21.180 1.00 94.62 106 PHE A N 1
ATOM 878 C CA . PHE A 1 106 ? -3.434 2.618 20.212 1.00 94.62 106 PHE A CA 1
ATOM 879 C C . PHE A 1 106 ? -3.880 2.887 18.767 1.00 94.62 106 PHE A C 1
ATOM 881 O O . PHE A 1 106 ? -3.034 3.114 17.903 1.00 94.62 106 PHE A O 1
ATOM 888 N N . LEU A 1 107 ? -5.193 2.896 18.505 1.00 94.81 107 LEU A N 1
ATOM 889 C CA . LEU A 1 107 ? -5.722 3.141 17.164 1.00 94.81 107 LEU A CA 1
ATOM 890 C C . LEU A 1 107 ? -5.485 4.581 16.731 1.00 94.81 107 LEU A C 1
ATOM 892 O O . LEU A 1 107 ? -5.069 4.785 15.597 1.00 94.81 107 LEU A O 1
ATOM 896 N N . VAL A 1 108 ? -5.671 5.555 17.626 1.00 95.94 108 VAL A N 1
ATOM 897 C CA . VAL A 1 108 ? -5.403 6.974 17.333 1.00 95.94 108 VAL A CA 1
ATOM 898 C C . VAL A 1 108 ? -3.955 7.156 16.884 1.00 95.94 108 VAL A C 1
ATOM 900 O O . VAL A 1 108 ? -3.686 7.659 15.794 1.00 95.94 108 VAL A O 1
ATOM 903 N N . HIS A 1 109 ? -3.008 6.656 17.678 1.00 96.25 109 HIS A N 1
ATOM 904 C CA . HIS A 1 109 ? -1.587 6.758 17.374 1.00 96.25 109 HIS A CA 1
ATOM 905 C C . HIS A 1 109 ? -1.223 6.034 16.071 1.00 96.25 109 HIS A C 1
ATOM 907 O O . HIS A 1 109 ? -0.505 6.579 15.234 1.00 96.25 109 HIS A O 1
ATOM 913 N N . LYS A 1 110 ? -1.752 4.824 15.847 1.00 96.44 110 LYS A N 1
ATOM 914 C CA . LYS A 1 110 ? -1.489 4.068 14.617 1.00 96.44 110 LYS A CA 1
ATOM 915 C C . LYS A 1 110 ? -2.126 4.707 13.384 1.00 96.44 110 LYS A C 1
ATOM 917 O O . LYS A 1 110 ? -1.504 4.691 12.325 1.00 96.44 110 LYS A O 1
ATOM 922 N N . CYS A 1 111 ? -3.301 5.319 13.514 1.00 96.75 111 CYS A N 1
ATOM 923 C CA . CYS A 1 111 ? -3.919 6.105 12.450 1.00 96.75 111 CYS A CA 1
ATOM 924 C C . CYS A 1 111 ? -3.044 7.310 12.102 1.00 96.75 111 CYS A C 1
ATOM 926 O O . CYS A 1 111 ? -2.705 7.472 10.935 1.00 96.75 111 CYS A O 1
ATOM 928 N N . LYS A 1 112 ? -2.566 8.079 13.090 1.00 97.00 112 LYS A N 1
ATOM 929 C CA . LYS A 1 112 ? -1.608 9.173 12.848 1.00 97.00 112 LYS A CA 1
ATOM 930 C C . LYS A 1 112 ? -0.357 8.683 12.117 1.00 97.00 112 LYS A C 1
ATOM 932 O O . LYS A 1 112 ? -0.019 9.221 11.069 1.00 97.00 112 LYS A O 1
ATOM 937 N N . GLN A 1 113 ? 0.270 7.604 12.597 1.00 96.94 113 GLN A N 1
ATOM 938 C CA . GLN A 1 113 ? 1.441 7.003 11.941 1.00 96.94 113 GLN A CA 1
ATOM 939 C C . GLN A 1 113 ? 1.150 6.586 10.492 1.00 96.94 113 GLN A C 1
ATOM 941 O O . GLN A 1 113 ? 1.965 6.813 9.595 1.00 96.94 113 GLN A O 1
ATOM 946 N N . ARG A 1 114 ? -0.018 5.989 10.242 1.00 96.12 114 ARG A N 1
ATOM 947 C CA . ARG A 1 114 ? -0.443 5.579 8.903 1.00 96.12 114 ARG A CA 1
ATOM 948 C C . ARG A 1 114 ? -0.697 6.779 7.994 1.00 96.12 114 ARG A C 1
ATOM 950 O O . ARG A 1 114 ? -0.276 6.727 6.842 1.00 96.12 114 ARG A O 1
ATOM 957 N N . LEU A 1 115 ? -1.307 7.855 8.500 1.00 96.38 115 LEU A N 1
ATOM 958 C CA . LEU A 1 115 ? -1.469 9.111 7.762 1.00 96.38 115 LEU A CA 1
ATOM 959 C C . LEU A 1 115 ? -0.109 9.633 7.309 1.00 96.38 115 LEU A C 1
ATOM 961 O O . LEU A 1 115 ? 0.087 9.853 6.119 1.00 96.38 115 LEU A O 1
ATOM 965 N N . THR A 1 116 ? 0.843 9.762 8.240 1.00 96.56 116 THR A N 1
ATOM 966 C CA . THR A 1 116 ? 2.204 10.223 7.942 1.00 96.56 116 THR A CA 1
ATOM 967 C C . THR A 1 116 ? 2.877 9.339 6.898 1.00 96.56 116 THR A C 1
ATOM 969 O O . THR A 1 116 ? 3.531 9.828 5.981 1.00 96.56 116 THR A O 1
ATOM 972 N N . ARG A 1 117 ? 2.719 8.016 7.006 1.00 96.31 117 ARG A N 1
ATOM 973 C CA . ARG A 1 117 ? 3.340 7.100 6.052 1.00 96.31 117 ARG A CA 1
ATOM 974 C C . ARG A 1 117 ? 2.720 7.223 4.661 1.00 96.31 117 ARG A C 1
ATOM 976 O O . ARG A 1 117 ? 3.461 7.244 3.683 1.00 96.31 117 ARG A O 1
ATOM 983 N N . LEU A 1 118 ? 1.396 7.322 4.564 1.00 95.12 118 LEU A N 1
ATOM 984 C CA . LEU A 1 118 ? 0.695 7.476 3.288 1.00 95.12 118 LEU A CA 1
ATOM 985 C C . LEU A 1 118 ? 1.017 8.815 2.619 1.00 95.12 118 LEU A C 1
ATOM 987 O O . LEU A 1 118 ? 1.252 8.844 1.414 1.00 95.12 118 LEU A O 1
ATOM 991 N N . THR A 1 119 ? 1.108 9.909 3.381 1.00 94.81 119 THR A N 1
ATOM 992 C CA . THR A 1 119 ? 1.520 11.209 2.831 1.00 94.81 119 THR A CA 1
ATOM 993 C C . THR A 1 119 ? 2.967 11.177 2.339 1.00 94.81 119 THR A C 1
ATOM 995 O O . THR A 1 119 ? 3.243 11.635 1.232 1.00 94.81 119 THR A O 1
ATOM 998 N N . GLN A 1 120 ? 3.886 10.562 3.089 1.00 95.94 120 GLN A N 1
ATOM 999 C CA . GLN A 1 120 ? 5.271 10.356 2.646 1.00 95.94 120 GLN A CA 1
ATOM 1000 C C . GLN A 1 120 ? 5.357 9.520 1.363 1.00 95.94 120 GLN A C 1
ATOM 1002 O O . GLN A 1 120 ? 6.116 9.866 0.456 1.00 95.94 120 GLN A O 1
ATOM 1007 N N . VAL A 1 121 ? 4.585 8.432 1.268 1.00 95.00 121 VAL A N 1
ATOM 1008 C CA . VAL A 1 121 ? 4.526 7.593 0.062 1.00 95.00 121 VAL A CA 1
ATOM 1009 C C . VAL A 1 121 ? 3.992 8.397 -1.121 1.00 95.00 121 VAL A C 1
ATOM 1011 O O . VAL A 1 121 ? 4.623 8.383 -2.173 1.00 95.00 121 VAL A O 1
ATOM 1014 N N . ALA A 1 122 ? 2.919 9.171 -0.944 1.00 93.19 122 ALA A N 1
ATOM 1015 C CA . ALA A 1 122 ? 2.375 10.028 -1.996 1.00 93.19 122 ALA A CA 1
ATOM 1016 C C . ALA A 1 122 ? 3.397 11.072 -2.486 1.00 93.19 122 ALA A C 1
ATOM 1018 O O . ALA A 1 122 ? 3.545 11.281 -3.689 1.00 93.19 122 ALA A O 1
ATOM 1019 N N . ILE A 1 123 ? 4.159 11.691 -1.575 1.00 94.50 123 ILE A N 1
ATOM 1020 C CA . ILE A 1 123 ? 5.249 12.614 -1.933 1.00 94.50 123 ILE A CA 1
ATOM 1021 C C . ILE A 1 123 ? 6.347 11.879 -2.713 1.00 94.50 123 ILE A C 1
ATOM 1023 O O . ILE A 1 123 ? 6.838 12.394 -3.716 1.00 94.50 123 ILE A O 1
ATOM 1027 N N . ARG A 1 124 ? 6.732 10.672 -2.282 1.00 96.44 124 ARG A N 1
ATOM 1028 C CA . ARG A 1 124 ? 7.755 9.871 -2.966 1.00 96.44 124 ARG A CA 1
ATOM 1029 C C . ARG A 1 124 ? 7.310 9.448 -4.365 1.00 96.44 124 ARG A C 1
ATOM 1031 O O . ARG A 1 124 ? 8.109 9.551 -5.284 1.00 96.44 124 ARG A O 1
ATOM 1038 N N . MET A 1 125 ? 6.057 9.029 -4.534 1.00 92.56 125 MET A N 1
ATOM 1039 C CA . MET A 1 125 ? 5.492 8.681 -5.842 1.00 92.56 125 MET A CA 1
ATOM 1040 C C . MET A 1 125 ? 5.539 9.870 -6.804 1.00 92.56 125 MET A C 1
ATOM 1042 O O . MET A 1 125 ? 5.982 9.710 -7.933 1.00 92.56 125 MET A O 1
ATOM 1046 N N . LYS A 1 126 ? 5.182 11.076 -6.342 1.00 92.44 126 LYS A N 1
ATOM 1047 C CA . LYS A 1 126 ? 5.290 12.302 -7.153 1.00 92.44 126 LYS A CA 1
ATOM 1048 C C . LYS A 1 126 ? 6.731 12.621 -7.555 1.00 92.44 126 LYS A C 1
ATOM 1050 O O . LYS A 1 126 ? 6.971 13.037 -8.681 1.00 92.44 126 LYS A O 1
ATOM 1055 N N . LYS A 1 127 ? 7.694 12.429 -6.645 1.00 94.81 127 LYS A N 1
ATOM 1056 C CA . LYS A 1 127 ? 9.121 12.630 -6.943 1.00 94.81 127 LYS A CA 1
ATOM 1057 C C . LYS A 1 127 ? 9.639 11.626 -7.971 1.00 94.81 127 LYS A C 1
ATOM 1059 O O . LYS A 1 127 ? 10.353 12.037 -8.871 1.00 94.81 127 LYS A O 1
ATOM 1064 N N . LEU A 1 128 ? 9.267 10.352 -7.838 1.00 92.56 128 LEU A N 1
ATOM 1065 C CA . LEU A 1 128 ? 9.633 9.312 -8.802 1.00 92.56 128 LEU A CA 1
ATOM 1066 C C . LEU A 1 128 ? 9.021 9.595 -10.174 1.00 92.56 128 LEU A C 1
ATOM 1068 O O . LEU A 1 128 ? 9.752 9.615 -11.146 1.00 92.56 128 LEU A O 1
ATOM 1072 N N . ALA A 1 129 ? 7.733 9.940 -10.243 1.00 91.19 129 ALA A N 1
ATOM 1073 C CA . ALA A 1 129 ? 7.086 10.290 -11.508 1.00 91.19 129 ALA A CA 1
ATOM 1074 C C . ALA A 1 129 ? 7.763 11.482 -12.211 1.00 91.19 129 ALA A C 1
ATOM 1076 O O . ALA A 1 129 ? 7.976 11.444 -13.416 1.00 91.19 129 ALA A O 1
ATOM 1077 N N . LYS A 1 130 ? 8.152 12.518 -11.452 1.00 92.00 130 LYS A N 1
ATOM 1078 C CA . LYS A 1 130 ? 8.902 13.665 -11.987 1.00 92.00 130 LYS A CA 1
ATOM 1079 C C . LYS A 1 130 ? 10.294 13.267 -12.487 1.00 92.00 130 LYS A C 1
ATOM 1081 O O . LYS A 1 130 ? 10.779 13.829 -13.462 1.00 92.00 130 LYS A O 1
ATOM 1086 N N . GLU A 1 131 ? 10.957 12.354 -11.787 1.00 88.44 131 GLU A N 1
ATOM 1087 C CA . GLU A 1 131 ? 12.285 11.876 -12.165 1.00 88.44 131 GLU A CA 1
ATOM 1088 C C . GLU A 1 131 ? 12.233 10.981 -13.408 1.00 88.44 131 GLU A C 1
ATOM 1090 O O . GLU A 1 131 ? 13.042 11.160 -14.312 1.00 88.44 131 GLU A O 1
ATOM 1095 N N . ASP A 1 132 ? 11.238 10.098 -13.492 1.00 87.81 132 ASP A N 1
ATOM 1096 C CA . ASP A 1 132 ? 10.979 9.260 -14.663 1.00 87.81 132 ASP A CA 1
ATOM 1097 C C . ASP A 1 132 ? 10.683 10.127 -15.901 1.00 87.81 132 ASP A C 1
ATOM 1099 O O . ASP A 1 132 ? 11.212 9.871 -16.982 1.00 87.81 132 ASP A O 1
ATOM 1103 N N . GLU A 1 133 ? 9.896 11.201 -15.744 1.00 86.25 133 GLU A N 1
ATOM 1104 C CA . GLU A 1 133 ? 9.637 12.184 -16.807 1.00 86.25 133 GLU A CA 1
ATOM 1105 C C . GLU A 1 133 ? 10.908 12.952 -17.209 1.00 86.25 133 GLU A C 1
ATOM 1107 O O . GLU A 1 133 ? 11.144 13.181 -18.393 1.00 86.25 133 GLU A O 1
ATOM 1112 N N . ARG A 1 134 ? 11.753 13.318 -16.235 1.00 88.06 134 ARG A N 1
ATOM 1113 C CA . ARG A 1 134 ? 13.008 14.049 -16.464 1.00 88.06 134 ARG A CA 1
ATOM 1114 C C . ARG A 1 134 ? 14.051 13.213 -17.202 1.00 88.06 134 ARG A C 1
ATOM 1116 O O . ARG A 1 134 ? 14.733 13.741 -18.076 1.00 88.06 134 ARG A O 1
ATOM 1123 N N . LEU A 1 135 ? 14.229 11.955 -16.803 1.00 83.88 135 LEU A N 1
ATOM 1124 C CA . LEU A 1 135 ? 15.216 11.055 -17.397 1.00 83.88 135 LEU A CA 1
ATOM 1125 C C . LEU A 1 135 ? 14.726 10.488 -18.734 1.00 83.88 135 LEU A C 1
ATOM 1127 O O . LEU A 1 135 ? 15.538 10.223 -19.615 1.00 83.88 135 LEU A O 1
ATOM 1131 N N . GLY A 1 136 ? 13.412 10.292 -18.903 1.00 79.06 136 GLY A N 1
ATOM 1132 C CA . GLY A 1 136 ? 12.832 9.713 -20.121 1.00 79.06 136 GLY A CA 1
ATOM 1133 C C . GLY A 1 136 ? 13.267 8.264 -20.388 1.00 79.06 136 GLY A C 1
ATOM 1134 O O . GLY A 1 136 ? 12.980 7.708 -21.452 1.00 79.06 136 GLY A O 1
ATOM 1135 N N . GLU A 1 137 ? 13.957 7.639 -19.434 1.00 78.69 137 GLU A N 1
ATOM 1136 C CA . GLU A 1 137 ? 14.477 6.285 -19.543 1.00 78.69 137 GLU A CA 1
ATOM 1137 C C . GLU A 1 137 ? 13.329 5.282 -19.411 1.00 78.69 137 GLU A C 1
ATOM 1139 O O . GLU A 1 137 ? 12.780 5.036 -18.336 1.00 78.69 137 GLU A O 1
ATOM 1144 N N . LYS A 1 138 ? 12.959 4.651 -20.526 1.00 71.75 138 LYS A N 1
ATOM 1145 C CA . LYS A 1 138 ? 12.067 3.492 -20.491 1.00 71.75 138 LYS A CA 1
ATOM 1146 C C . LYS A 1 138 ? 12.875 2.287 -20.033 1.00 71.75 138 LYS A C 1
ATOM 1148 O O . LYS A 1 138 ? 13.729 1.800 -20.771 1.00 71.75 138 LYS A O 1
ATOM 1153 N N . VAL A 1 139 ? 12.572 1.770 -18.844 1.00 72.31 139 VAL A N 1
ATOM 1154 C CA . VAL A 1 139 ? 13.113 0.482 -18.398 1.00 72.31 139 VAL A CA 1
ATOM 1155 C C . VAL A 1 139 ? 12.677 -0.588 -19.399 1.00 72.31 139 VAL A C 1
ATOM 1157 O O . VAL A 1 139 ? 11.511 -0.984 -19.441 1.00 72.31 139 VAL A O 1
ATOM 1160 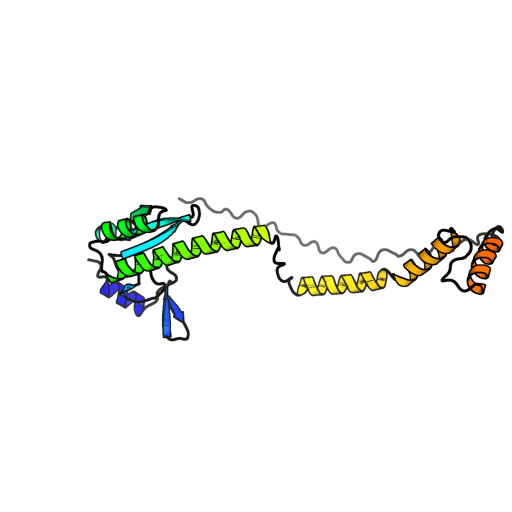N N . VAL A 1 140 ? 13.613 -1.056 -20.226 1.00 70.06 140 VAL A N 1
ATOM 1161 C CA . VAL A 1 140 ? 13.363 -2.167 -21.144 1.00 70.06 140 VAL A CA 1
ATOM 1162 C C . VAL A 1 140 ? 13.162 -3.418 -20.299 1.00 70.06 140 VAL A C 1
ATOM 1164 O O . VAL A 1 140 ? 14.063 -3.870 -19.587 1.00 70.06 140 VAL A O 1
ATOM 1167 N N . THR A 1 141 ? 11.956 -3.979 -20.339 1.00 75.38 141 THR A N 1
ATOM 1168 C CA . THR A 1 141 ? 11.664 -5.229 -19.638 1.00 75.38 141 THR A CA 1
ATOM 1169 C C . THR A 1 141 ? 12.547 -6.351 -20.171 1.00 75.38 141 THR A C 1
ATOM 1171 O O . THR A 1 141 ? 12.837 -6.409 -21.366 1.00 75.38 141 THR A O 1
ATOM 1174 N N . LYS A 1 142 ? 12.929 -7.296 -19.308 1.00 79.12 142 LYS A N 1
ATOM 1175 C CA . LYS A 1 142 ? 13.682 -8.482 -19.732 1.00 79.12 142 LYS A CA 1
ATOM 1176 C C . LYS A 1 142 ? 12.885 -9.250 -20.795 1.00 79.12 142 LYS A C 1
ATOM 1178 O O . LYS A 1 142 ? 11.792 -9.733 -20.505 1.00 79.12 142 LYS A O 1
ATOM 1183 N N . LEU A 1 143 ? 13.439 -9.386 -22.003 1.00 80.38 143 LEU A N 1
ATOM 1184 C CA . LEU A 1 143 ? 12.847 -10.215 -23.055 1.00 80.38 143 LEU A CA 1
ATOM 1185 C C . LEU A 1 143 ? 12.724 -11.670 -22.583 1.00 80.38 143 LEU A C 1
ATOM 1187 O O . LEU A 1 143 ? 13.618 -12.206 -21.920 1.00 80.38 143 LEU A O 1
ATOM 1191 N N . ALA A 1 144 ? 11.632 -12.333 -22.971 1.00 90.12 144 ALA A N 1
ATOM 1192 C CA . ALA A 1 144 ? 11.451 -13.752 -22.693 1.00 90.12 144 ALA A CA 1
ATOM 1193 C C . ALA A 1 144 ? 12.611 -14.568 -23.306 1.00 90.12 144 ALA A C 1
ATOM 1195 O O . ALA A 1 144 ? 12.968 -14.332 -24.467 1.00 90.12 144 ALA A O 1
ATOM 1196 N N . PRO A 1 145 ? 13.161 -15.583 -22.607 1.00 90.88 145 PRO A N 1
ATOM 1197 C CA . PRO A 1 145 ? 14.322 -16.334 -23.095 1.00 90.88 145 PRO A CA 1
ATOM 1198 C C . PRO A 1 145 ? 14.131 -16.948 -24.490 1.00 90.88 145 PRO A C 1
ATOM 1200 O O . PRO A 1 145 ? 15.076 -17.028 -25.271 1.00 90.88 145 PRO A O 1
ATOM 1203 N N . LYS A 1 146 ? 12.900 -17.350 -24.836 1.00 94.00 146 LYS A N 1
ATOM 1204 C CA . LYS A 1 146 ? 12.556 -17.896 -26.159 1.00 94.00 146 LYS A CA 1
ATOM 1205 C C . LYS A 1 146 ? 12.650 -16.850 -27.274 1.00 94.00 146 LYS A C 1
ATOM 1207 O O . LYS A 1 146 ? 13.070 -17.196 -28.375 1.00 94.00 146 LYS A O 1
ATOM 1212 N N . ILE A 1 147 ? 12.258 -15.604 -26.998 1.00 91.12 147 ILE A N 1
ATOM 1213 C CA . ILE A 1 147 ? 12.354 -14.498 -27.960 1.00 91.12 147 ILE A CA 1
ATOM 1214 C C . ILE A 1 147 ? 13.824 -14.163 -28.168 1.00 91.12 147 ILE A C 1
ATOM 1216 O O . ILE A 1 147 ? 14.282 -14.211 -29.302 1.00 91.12 147 ILE A O 1
ATOM 1220 N N . ARG A 1 148 ? 14.580 -14.000 -27.077 1.00 90.94 148 ARG A N 1
ATOM 1221 C CA . ARG A 1 148 ? 16.022 -13.740 -27.132 1.00 90.94 148 ARG A CA 1
ATOM 1222 C C . ARG A 1 148 ? 16.772 -14.783 -27.970 1.00 90.94 148 ARG A C 1
ATOM 1224 O O . ARG A 1 148 ? 17.480 -14.421 -28.896 1.00 90.94 148 ARG A O 1
ATOM 1231 N N . ARG A 1 149 ? 16.544 -16.081 -27.725 1.00 93.56 149 ARG A N 1
ATOM 1232 C CA . ARG A 1 149 ? 17.161 -17.168 -28.519 1.00 93.56 149 ARG A CA 1
ATOM 1233 C C . ARG A 1 149 ? 16.739 -17.151 -29.991 1.00 93.56 149 ARG A C 1
ATOM 1235 O O . ARG A 1 149 ? 17.506 -17.540 -30.866 1.00 93.56 149 ARG A O 1
ATOM 1242 N N . ARG A 1 150 ? 15.491 -16.768 -30.276 1.00 95.00 150 ARG A N 1
ATOM 1243 C CA . ARG A 1 150 ? 14.966 -16.681 -31.645 1.00 95.00 150 ARG A CA 1
ATOM 1244 C C . ARG A 1 150 ? 15.579 -15.501 -32.395 1.00 95.00 150 ARG A C 1
ATOM 1246 O O . ARG A 1 150 ? 15.882 -15.667 -33.571 1.00 95.00 150 ARG A O 1
ATOM 1253 N N . GLU A 1 151 ? 15.719 -14.350 -31.746 1.00 93.44 151 GLU A N 1
ATOM 1254 C CA . GLU A 1 151 ? 16.371 -13.164 -32.308 1.00 93.44 151 GLU A CA 1
ATOM 1255 C C . GLU A 1 151 ? 17.849 -13.441 -32.560 1.00 93.44 151 GLU A C 1
ATOM 1257 O O . GLU A 1 151 ? 18.268 -13.348 -33.705 1.00 93.44 151 GLU A O 1
ATOM 1262 N N . GLU A 1 152 ? 18.569 -13.988 -31.582 1.00 94.81 152 GLU A N 1
ATOM 1263 C CA . GLU A 1 152 ? 19.978 -14.384 -31.719 1.00 94.81 152 GLU A CA 1
ATOM 1264 C C . GLU A 1 152 ? 20.202 -15.370 -32.885 1.00 94.81 152 GLU A C 1
ATOM 1266 O O . GLU A 1 152 ? 21.109 -15.221 -33.706 1.00 94.81 152 GLU A O 1
ATOM 1271 N N . ALA A 1 153 ? 19.323 -16.369 -33.039 1.00 95.19 153 ALA A N 1
ATOM 1272 C CA . ALA A 1 153 ? 19.403 -17.303 -34.161 1.00 95.19 153 ALA A CA 1
ATOM 1273 C C . ALA A 1 153 ? 19.059 -16.657 -35.516 1.00 95.19 153 ALA A C 1
ATOM 1275 O O . ALA A 1 153 ? 19.571 -17.097 -36.549 1.00 95.19 153 ALA A O 1
ATOM 1276 N N . ARG A 1 154 ? 18.166 -15.658 -35.546 1.00 95.19 154 ARG A N 1
ATOM 1277 C CA . ARG A 1 154 ? 17.857 -14.898 -36.768 1.00 95.19 154 ARG A CA 1
ATOM 1278 C C . ARG A 1 154 ? 19.005 -13.972 -37.134 1.00 95.19 154 ARG A C 1
ATOM 1280 O O . ARG A 1 154 ? 19.356 -13.942 -38.304 1.00 95.19 154 ARG A O 1
ATOM 1287 N N . GLU A 1 155 ? 19.592 -13.288 -36.161 1.00 94.12 155 GLU A N 1
ATOM 1288 C CA . GLU A 1 155 ? 20.753 -12.413 -36.329 1.00 94.12 155 GLU A CA 1
ATOM 1289 C C . GLU A 1 155 ? 21.922 -13.192 -36.925 1.00 94.12 155 GLU A C 1
ATOM 1291 O O . GLU A 1 155 ? 22.402 -12.842 -37.998 1.00 94.12 155 GLU A O 1
ATOM 1296 N N . ARG A 1 156 ? 22.269 -14.348 -36.346 1.00 93.94 156 ARG A N 1
ATOM 1297 C CA . ARG A 1 156 ? 23.329 -15.218 -36.881 1.00 93.94 156 ARG A CA 1
ATOM 1298 C C . ARG A 1 156 ? 23.050 -15.706 -38.310 1.00 93.94 156 ARG A C 1
ATOM 1300 O O . ARG A 1 156 ? 23.954 -15.843 -39.139 1.00 93.94 156 ARG A O 1
ATOM 1307 N N . LYS A 1 157 ? 21.784 -15.998 -38.632 1.00 95.50 157 LYS A N 1
ATOM 1308 C CA . LYS A 1 157 ? 21.378 -16.373 -39.999 1.00 95.50 157 LYS A CA 1
ATOM 1309 C C . LYS A 1 157 ? 21.436 -15.186 -40.962 1.00 95.50 157 LYS A C 1
ATOM 1311 O O . LYS A 1 157 ? 21.820 -15.371 -42.110 1.00 95.50 157 LYS A O 1
ATOM 1316 N N . ALA A 1 158 ? 21.062 -13.995 -40.510 1.00 94.75 158 ALA A N 1
ATOM 1317 C CA . ALA A 1 158 ? 21.124 -12.775 -41.300 1.00 94.75 158 ALA A CA 1
ATOM 1318 C C . ALA A 1 158 ? 22.577 -12.379 -41.591 1.00 94.75 158 ALA A C 1
ATOM 1320 O O . ALA A 1 158 ? 22.904 -12.114 -42.742 1.00 94.75 158 ALA A O 1
ATOM 1321 N N . GLU A 1 159 ? 23.457 -12.437 -40.592 1.00 92.19 159 GLU A N 1
ATOM 1322 C CA . GLU A 1 159 ? 24.892 -12.170 -40.726 1.00 92.19 159 GLU A CA 1
ATOM 1323 C C . GLU A 1 159 ? 25.541 -13.097 -41.764 1.00 92.19 159 GLU A C 1
ATOM 1325 O O . GLU A 1 159 ? 26.164 -12.643 -42.727 1.00 92.19 159 GLU A O 1
ATOM 1330 N N . SER A 1 160 ? 25.308 -14.408 -41.632 1.00 90.06 160 SER A N 1
ATOM 1331 C CA . SER A 1 160 ? 25.845 -15.395 -42.577 1.00 90.06 160 SER A CA 1
ATOM 1332 C C . SER A 1 160 ? 25.274 -15.257 -43.996 1.00 90.06 160 SER A C 1
ATOM 1334 O O . SER A 1 160 ? 25.983 -15.527 -44.970 1.00 90.06 160 SER A O 1
ATOM 1336 N N . ALA A 1 161 ? 24.021 -14.816 -44.143 1.00 92.88 161 ALA A N 1
ATOM 1337 C CA . ALA A 1 161 ? 23.404 -14.566 -45.444 1.00 92.88 161 ALA A CA 1
ATOM 1338 C C . ALA A 1 161 ? 23.897 -13.263 -46.099 1.00 92.88 161 ALA A C 1
ATOM 1340 O O . ALA A 1 161 ? 24.112 -13.243 -47.311 1.00 92.88 161 ALA A O 1
ATOM 1341 N N . ALA A 1 162 ? 24.091 -12.198 -45.316 1.00 89.25 162 ALA A N 1
ATOM 1342 C CA . ALA A 1 162 ? 24.439 -10.869 -45.809 1.00 89.25 162 ALA A CA 1
ATOM 1343 C C . ALA A 1 162 ? 25.851 -10.799 -46.415 1.00 89.25 162 ALA A C 1
ATOM 1345 O O . ALA A 1 162 ? 26.070 -9.982 -47.306 1.00 89.25 162 ALA A O 1
ATOM 1346 N N . LYS A 1 163 ? 26.790 -11.662 -45.979 1.00 90.31 163 LYS A N 1
ATOM 1347 C CA . LYS A 1 163 ? 28.189 -11.716 -46.470 1.00 90.31 163 LYS A CA 1
ATOM 1348 C C . LYS A 1 163 ? 28.783 -10.315 -46.664 1.00 90.31 163 LYS A C 1
ATOM 1350 O O . LYS A 1 163 ? 29.247 -9.968 -47.754 1.00 90.31 163 LYS A O 1
ATOM 1355 N N . ILE A 1 164 ? 28.715 -9.520 -45.600 1.00 91.00 164 ILE A N 1
ATOM 1356 C CA . ILE A 1 164 ? 28.930 -8.069 -45.621 1.00 91.00 164 ILE A CA 1
ATOM 1357 C C . ILE A 1 164 ? 30.293 -7.709 -46.231 1.00 91.00 164 ILE A C 1
ATOM 1359 O O . ILE A 1 164 ? 30.357 -6.821 -47.071 1.00 91.00 164 ILE A O 1
ATOM 1363 N N . GLU A 1 165 ? 31.350 -8.468 -45.934 1.00 92.06 165 GLU A N 1
ATOM 1364 C CA . GLU A 1 165 ? 32.697 -8.261 -46.492 1.00 92.06 165 GLU A CA 1
ATOM 1365 C C . GLU A 1 165 ? 32.720 -8.234 -48.026 1.00 92.06 165 GLU A C 1
ATOM 1367 O O . GLU A 1 165 ? 33.289 -7.329 -48.624 1.00 92.06 165 GLU A O 1
ATOM 1372 N N . ARG A 1 166 ? 32.029 -9.175 -48.683 1.00 91.56 166 ARG A N 1
ATOM 1373 C CA . ARG A 1 166 ? 31.974 -9.246 -50.155 1.00 91.56 166 ARG A CA 1
ATOM 1374 C C . ARG A 1 166 ? 31.067 -8.183 -50.761 1.00 91.56 166 ARG A C 1
ATOM 1376 O O . ARG A 1 166 ? 31.158 -7.896 -51.954 1.00 91.56 166 ARG A O 1
ATOM 1383 N N . ALA A 1 167 ? 30.095 -7.686 -50.000 1.00 93.50 167 ALA A N 1
ATOM 1384 C CA . ALA A 1 167 ? 29.290 -6.548 -50.426 1.00 93.50 167 ALA A CA 1
ATOM 1385 C C . ALA A 1 167 ? 30.130 -5.264 -50.371 1.00 93.50 167 ALA A C 1
ATOM 1387 O O . ALA A 1 167 ? 30.169 -4.547 -51.364 1.00 93.50 167 ALA A O 1
ATOM 1388 N N . ILE A 1 168 ? 30.872 -5.059 -49.277 1.00 92.31 168 ILE A N 1
ATOM 1389 C CA . ILE A 1 168 ? 31.794 -3.932 -49.097 1.00 92.31 168 ILE A CA 1
ATOM 1390 C C . ILE A 1 168 ? 32.910 -3.967 -50.144 1.00 92.31 168 ILE A C 1
ATOM 1392 O O . ILE A 1 168 ? 33.168 -2.955 -50.777 1.00 92.31 168 ILE A O 1
ATOM 1396 N N . GLU A 1 169 ? 33.544 -5.118 -50.385 1.00 89.50 169 GLU A N 1
ATOM 1397 C CA . GLU A 1 169 ? 34.604 -5.255 -51.395 1.00 89.50 169 GLU A CA 1
ATOM 1398 C C . GLU A 1 169 ? 34.114 -4.836 -52.786 1.00 89.50 169 GLU A C 1
ATOM 1400 O O . GLU A 1 169 ? 34.761 -4.042 -53.466 1.00 89.50 169 GLU A O 1
ATOM 1405 N N . ARG A 1 170 ? 32.934 -5.324 -53.192 1.00 89.19 170 ARG A N 1
ATOM 1406 C CA . ARG A 1 170 ? 32.329 -4.945 -54.474 1.00 89.19 170 ARG A CA 1
ATOM 1407 C C . ARG A 1 170 ? 32.038 -3.452 -54.543 1.00 89.19 170 ARG A C 1
ATOM 1409 O O . ARG A 1 170 ? 32.361 -2.841 -55.555 1.00 89.19 170 ARG A O 1
ATOM 1416 N N . GLU A 1 171 ? 31.484 -2.873 -53.482 1.00 89.75 171 GLU A N 1
ATOM 1417 C CA . GLU A 1 171 ? 31.196 -1.439 -53.432 1.00 89.75 171 GLU A CA 1
ATOM 1418 C C . GLU A 1 171 ? 32.480 -0.596 -53.474 1.00 89.75 171 GLU A C 1
ATOM 1420 O O . GLU A 1 171 ? 32.544 0.395 -54.192 1.00 89.75 171 GLU A O 1
ATOM 1425 N N . LEU A 1 172 ? 33.531 -0.994 -52.754 1.00 86.44 172 LEU A N 1
ATOM 1426 C CA . LEU A 1 172 ? 34.817 -0.296 -52.760 1.00 86.44 172 LEU A CA 1
ATOM 1427 C C . LEU A 1 172 ? 35.476 -0.345 -54.138 1.00 86.44 172 LEU A C 1
ATOM 1429 O O . LEU A 1 172 ? 35.977 0.676 -54.602 1.00 86.44 172 LEU A O 1
ATOM 1433 N N . ILE A 1 173 ? 35.437 -1.496 -54.815 1.00 84.44 173 ILE A N 1
ATOM 1434 C CA . ILE A 1 173 ? 35.931 -1.623 -56.192 1.00 84.44 173 ILE A CA 1
ATOM 1435 C C . ILE A 1 173 ? 35.099 -0.749 -57.137 1.00 84.44 173 ILE A C 1
ATOM 1437 O O . ILE A 1 173 ? 35.662 -0.077 -57.997 1.00 84.44 173 ILE A O 1
ATOM 1441 N N . GLU A 1 174 ? 33.776 -0.723 -56.984 1.00 84.12 174 GLU A N 1
ATOM 1442 C CA . GLU A 1 174 ? 32.887 0.093 -57.814 1.00 84.12 174 GLU A CA 1
ATOM 1443 C C . GLU A 1 174 ? 33.120 1.596 -57.602 1.00 84.12 174 GLU A C 1
ATOM 1445 O O . GLU A 1 174 ? 33.240 2.330 -58.578 1.00 84.12 174 GLU A O 1
ATOM 1450 N N . ARG A 1 175 ? 33.304 2.048 -56.354 1.00 83.31 175 ARG A N 1
ATOM 1451 C CA . ARG A 1 175 ? 33.677 3.437 -56.026 1.00 83.31 175 ARG A CA 1
ATOM 1452 C C . ARG A 1 175 ? 35.064 3.817 -56.549 1.00 83.31 175 ARG A C 1
ATOM 1454 O O . ARG A 1 175 ? 35.289 4.963 -56.939 1.00 83.31 175 ARG A O 1
ATOM 1461 N N . LEU A 1 176 ? 35.996 2.862 -56.543 1.00 81.00 176 LEU A N 1
ATOM 1462 C CA . LEU A 1 176 ? 37.340 3.033 -57.091 1.00 81.00 176 LEU A CA 1
ATOM 1463 C C . LEU A 1 176 ? 37.284 3.205 -58.618 1.00 81.00 176 LEU A C 1
ATOM 1465 O O . LEU A 1 176 ? 37.904 4.123 -59.146 1.00 81.00 176 LEU A O 1
ATOM 1469 N N . ARG A 1 177 ? 36.467 2.395 -59.305 1.00 78.88 177 ARG A N 1
ATOM 1470 C CA . ARG A 1 177 ? 36.208 2.501 -60.753 1.00 78.88 177 ARG A CA 1
ATOM 1471 C C . ARG A 1 177 ? 35.431 3.754 -61.138 1.00 78.88 177 ARG A C 1
ATOM 1473 O O . ARG A 1 177 ? 35.680 4.335 -62.186 1.00 78.88 177 ARG A O 1
ATOM 1480 N N . SER A 1 178 ? 34.495 4.195 -60.300 1.00 79.00 178 SER A N 1
ATOM 1481 C CA . SER A 1 178 ? 33.707 5.403 -60.555 1.00 79.00 178 SER A CA 1
ATOM 1482 C C . SER A 1 178 ? 34.503 6.699 -60.348 1.00 79.00 178 SER A C 1
ATOM 1484 O O . SER A 1 178 ? 33.931 7.779 -60.474 1.00 79.00 178 SER A O 1
ATOM 1486 N N . GLY A 1 179 ? 35.791 6.617 -59.986 1.00 74.19 179 GLY A N 1
ATOM 1487 C CA . GLY A 1 179 ? 36.669 7.776 -59.815 1.00 74.19 179 GLY A CA 1
ATOM 1488 C C . GLY A 1 179 ? 36.330 8.651 -58.605 1.00 74.19 179 GLY A C 1
ATOM 1489 O O . GLY A 1 179 ? 36.786 9.789 -58.526 1.00 74.19 179 GLY A O 1
ATOM 1490 N N . ALA A 1 180 ? 35.552 8.141 -57.640 1.00 73.00 180 ALA A N 1
ATOM 1491 C CA . ALA A 1 180 ? 35.092 8.920 -56.486 1.00 73.00 180 ALA A CA 1
ATOM 1492 C C . ALA A 1 180 ? 36.240 9.397 -55.569 1.00 73.00 180 ALA A C 1
ATOM 1494 O O . ALA A 1 180 ? 36.054 10.315 -54.774 1.00 73.00 180 ALA A O 1
ATOM 1495 N N . TYR A 1 181 ? 37.422 8.781 -55.686 1.00 70.44 181 TYR A N 1
ATOM 1496 C CA . TYR A 1 181 ? 38.609 9.058 -54.871 1.00 70.44 181 TYR A CA 1
ATOM 1497 C C . TYR A 1 181 ? 39.679 9.915 -55.580 1.00 70.44 181 TYR A C 1
ATOM 1499 O O . TYR A 1 181 ? 40.768 10.093 -55.035 1.00 70.44 181 TYR A O 1
ATOM 1507 N N . GLY A 1 182 ? 39.378 10.471 -56.761 1.00 72.06 182 GLY A N 1
ATOM 1508 C CA . GLY A 1 182 ? 40.314 11.285 -57.546 1.00 72.06 182 GLY A CA 1
ATOM 1509 C C . GLY A 1 182 ? 41.349 10.467 -58.334 1.00 72.06 182 GLY A C 1
ATOM 1510 O O . GLY A 1 182 ? 41.237 9.250 -58.449 1.00 72.06 182 GLY A O 1
ATOM 1511 N N . ASP A 1 183 ? 42.352 11.150 -58.896 1.00 64.44 183 ASP A N 1
ATOM 1512 C CA . ASP A 1 183 ? 43.300 10.582 -59.878 1.00 64.44 183 ASP A CA 1
ATOM 1513 C C . ASP A 1 183 ? 44.416 9.720 -59.240 1.00 64.44 183 ASP A C 1
ATOM 1515 O O . ASP A 1 183 ? 44.955 8.797 -59.855 1.00 64.44 183 ASP A O 1
ATOM 1519 N N . ARG A 1 184 ? 44.736 9.971 -57.959 1.00 67.44 184 ARG A N 1
ATOM 1520 C CA . ARG A 1 184 ? 45.687 9.166 -57.172 1.00 67.44 184 ARG A CA 1
ATOM 1521 C C . ARG A 1 184 ? 45.149 8.881 -55.763 1.00 67.44 184 ARG A C 1
ATOM 1523 O O . ARG A 1 184 ? 45.410 9.661 -54.844 1.00 67.44 184 ARG A O 1
ATOM 1530 N N . PRO A 1 185 ? 44.420 7.773 -55.559 1.00 70.44 185 PRO A N 1
ATOM 1531 C CA . PRO A 1 185 ? 43.974 7.381 -54.227 1.00 70.44 185 PRO A CA 1
ATOM 1532 C C . PRO A 1 185 ? 45.175 7.006 -53.341 1.00 70.44 185 PRO A C 1
ATOM 1534 O O . PRO A 1 185 ? 45.975 6.146 -53.695 1.00 70.44 185 PRO A 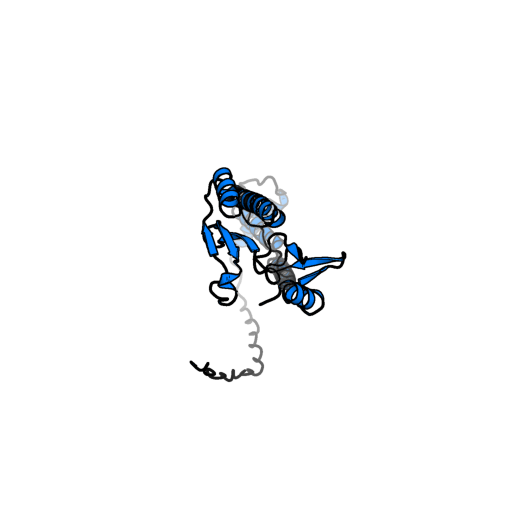O 1
ATOM 1537 N N . LEU A 1 186 ? 45.292 7.644 -52.171 1.00 68.31 186 LEU A N 1
ATOM 1538 C CA . LEU A 1 186 ? 46.450 7.528 -51.266 1.00 68.31 186 LEU A CA 1
ATOM 1539 C C . LEU A 1 186 ? 46.623 6.125 -50.649 1.00 68.31 186 LEU A C 1
ATOM 1541 O O . LEU A 1 186 ? 47.732 5.726 -50.311 1.00 68.31 186 LEU A O 1
ATOM 1545 N N . ASN A 1 187 ? 45.529 5.374 -50.512 1.00 72.88 187 ASN A N 1
ATOM 1546 C CA . ASN A 1 187 ? 45.495 4.093 -49.799 1.00 72.88 187 ASN A CA 1
ATOM 1547 C C . ASN A 1 187 ? 45.590 2.867 -50.726 1.00 72.88 187 ASN A C 1
ATOM 1549 O O . ASN A 1 187 ? 45.370 1.747 -50.267 1.00 72.88 187 ASN A O 1
ATOM 1553 N N . VAL A 1 188 ? 45.858 3.053 -52.023 1.00 72.94 188 VAL A N 1
ATOM 1554 C CA . VAL A 1 188 ? 45.907 1.959 -53.004 1.00 72.94 188 VAL A CA 1
ATOM 1555 C C . VAL A 1 188 ? 47.313 1.846 -53.586 1.00 72.94 188 VAL A C 1
ATOM 1557 O O . VAL A 1 188 ? 47.859 2.816 -54.103 1.00 72.94 188 VAL A O 1
ATOM 1560 N N . GLU A 1 189 ? 47.883 0.640 -53.539 1.00 72.50 189 GLU A N 1
ATOM 1561 C CA . GLU A 1 189 ? 49.157 0.312 -54.187 1.00 72.50 189 GLU A CA 1
ATOM 1562 C C . GLU A 1 189 ? 49.105 0.619 -55.693 1.00 72.50 189 GLU A C 1
ATOM 1564 O O . GLU A 1 189 ? 48.186 0.202 -56.409 1.00 72.50 189 GLU A O 1
ATOM 1569 N N . GLU A 1 190 ? 50.126 1.306 -56.206 1.00 67.69 190 GLU A N 1
ATOM 1570 C CA . GLU A 1 190 ? 50.115 1.870 -57.563 1.00 67.69 190 GLU A CA 1
ATOM 1571 C C . GLU A 1 190 ? 50.010 0.789 -58.661 1.00 67.69 190 GLU A C 1
ATOM 1573 O O . GLU A 1 190 ? 49.411 1.003 -59.718 1.00 67.69 190 GLU A O 1
ATOM 1578 N N . GLY A 1 191 ? 50.530 -0.415 -58.394 1.00 70.12 191 GLY A N 1
ATOM 1579 C CA . GLY A 1 191 ? 50.414 -1.571 -59.288 1.00 70.12 191 GLY A CA 1
ATOM 1580 C C . GLY A 1 191 ? 49.010 -2.189 -59.349 1.00 70.12 191 GLY A C 1
ATOM 1581 O O . GLY A 1 191 ? 48.664 -2.812 -60.352 1.00 70.12 191 GLY A O 1
ATOM 1582 N N . ILE A 1 192 ? 48.190 -2.016 -58.308 1.00 70.50 192 ILE A N 1
ATOM 1583 C CA . ILE A 1 192 ? 46.801 -2.500 -58.262 1.00 70.50 192 ILE A CA 1
ATOM 1584 C C . ILE A 1 192 ? 45.889 -1.489 -58.960 1.00 70.50 192 ILE A C 1
ATOM 1586 O O . ILE A 1 192 ? 45.066 -1.882 -59.783 1.00 70.50 192 ILE A O 1
ATOM 1590 N N . TRP A 1 193 ? 46.108 -0.193 -58.724 1.00 69.94 193 TRP A N 1
ATOM 1591 C CA . TRP A 1 193 ? 45.404 0.897 -59.409 1.00 69.94 193 TRP A CA 1
ATOM 1592 C C . TRP A 1 193 ? 45.567 0.830 -60.935 1.00 69.94 193 TRP A C 1
ATOM 1594 O O . TRP A 1 193 ? 44.576 0.831 -61.664 1.00 69.94 193 TRP A O 1
ATOM 1604 N N . LYS A 1 194 ? 46.801 0.642 -61.429 1.00 68.19 194 LYS A N 1
ATOM 1605 C CA . LYS A 1 194 ? 47.068 0.459 -62.869 1.00 68.19 194 LYS A CA 1
ATOM 1606 C C . LYS A 1 194 ? 46.334 -0.758 -63.444 1.00 68.19 194 LYS A C 1
ATOM 1608 O O . LYS A 1 194 ? 45.778 -0.668 -64.531 1.00 68.19 194 LYS A O 1
ATOM 1613 N N . LYS A 1 195 ? 46.273 -1.881 -62.717 1.00 69.38 195 LYS A N 1
ATOM 1614 C CA . LYS A 1 195 ? 45.544 -3.088 -63.155 1.00 69.38 195 LYS A CA 1
ATOM 1615 C C . LYS A 1 195 ? 44.030 -2.887 -63.204 1.00 69.38 195 LYS A C 1
ATOM 1617 O O . LYS A 1 195 ? 43.399 -3.389 -64.127 1.00 69.38 195 LYS A O 1
ATOM 1622 N N . VAL A 1 196 ? 43.456 -2.159 -62.245 1.00 69.06 196 VAL A N 1
ATOM 1623 C CA . VAL A 1 196 ? 42.021 -1.835 -62.242 1.00 69.06 196 VAL A CA 1
ATOM 1624 C C . VAL A 1 196 ? 41.685 -0.930 -63.434 1.00 69.06 196 VAL A C 1
ATOM 1626 O O . VAL A 1 196 ? 40.803 -1.285 -64.211 1.00 69.06 196 VAL A O 1
ATOM 1629 N N . ASN A 1 197 ? 42.475 0.120 -63.684 1.00 65.81 197 ASN A N 1
ATOM 1630 C CA . ASN A 1 197 ? 42.288 1.005 -64.842 1.00 65.81 197 ASN A CA 1
ATOM 1631 C C . ASN A 1 197 ? 42.502 0.286 -66.193 1.00 65.81 197 ASN A C 1
ATOM 1633 O O . ASN A 1 197 ? 41.736 0.490 -67.130 1.00 65.81 197 ASN A O 1
ATOM 1637 N N . HIS A 1 198 ? 43.497 -0.606 -66.305 1.00 62.53 198 HIS A N 1
ATOM 1638 C CA . HIS A 1 198 ? 43.704 -1.416 -67.517 1.00 62.53 198 HIS A CA 1
ATOM 1639 C C . HIS A 1 198 ? 42.584 -2.444 -67.749 1.00 62.53 198 HIS A C 1
ATOM 1641 O O . HIS A 1 198 ? 42.258 -2.746 -68.896 1.00 62.53 198 HIS A O 1
ATOM 1647 N N . SER A 1 199 ? 41.959 -2.961 -66.685 1.00 59.62 199 SER A N 1
ATOM 1648 C CA . SER A 1 199 ? 40.815 -3.871 -66.816 1.00 59.62 199 SER A CA 1
ATOM 1649 C C . SER A 1 199 ? 39.551 -3.180 -67.352 1.00 59.62 199 SER A C 1
ATOM 1651 O O . SER A 1 199 ? 38.730 -3.832 -68.000 1.00 59.62 199 SER A O 1
ATOM 1653 N N . ASP A 1 200 ? 39.424 -1.863 -67.165 1.00 56.12 200 ASP A N 1
ATOM 1654 C CA . ASP A 1 200 ? 38.335 -1.059 -67.735 1.00 56.12 200 ASP A CA 1
ATOM 1655 C C . ASP A 1 200 ? 38.548 -0.759 -69.238 1.00 56.12 200 ASP A C 1
ATOM 1657 O O . ASP A 1 200 ? 37.578 -0.648 -69.993 1.00 56.12 200 ASP A O 1
ATOM 1661 N N . GLU A 1 201 ? 39.802 -0.717 -69.708 1.00 50.78 201 GLU A N 1
ATOM 1662 C CA . GLU A 1 201 ? 40.158 -0.610 -71.136 1.00 50.78 201 GLU A CA 1
ATOM 1663 C C . GLU A 1 201 ? 39.850 -1.911 -71.912 1.00 50.78 201 GLU A C 1
ATOM 1665 O O . GLU A 1 201 ? 39.373 -1.868 -73.049 1.00 50.78 201 GLU A O 1
ATOM 1670 N N . GLU A 1 202 ? 40.045 -3.088 -71.304 1.00 49.88 202 GLU A N 1
ATOM 1671 C CA . GLU A 1 202 ? 39.715 -4.379 -71.932 1.00 49.88 202 GLU A CA 1
ATOM 1672 C C . GLU A 1 202 ? 38.211 -4.706 -71.913 1.00 49.88 202 GLU A C 1
ATOM 1674 O O . GLU A 1 202 ? 37.709 -5.336 -72.850 1.00 49.88 202 GLU A O 1
ATOM 1679 N N . ALA A 1 203 ? 37.461 -4.232 -70.911 1.00 51.31 203 ALA A N 1
ATOM 1680 C CA . ALA A 1 203 ? 36.010 -4.432 -70.806 1.00 51.31 203 ALA A CA 1
ATOM 1681 C C . ALA A 1 203 ? 35.182 -3.612 -71.823 1.00 51.31 203 ALA A C 1
ATOM 1683 O O . ALA A 1 203 ? 33.994 -3.882 -72.006 1.00 51.31 203 ALA A O 1
ATOM 1684 N N . LYS A 1 204 ? 35.796 -2.649 -72.528 1.00 45.16 204 LYS A N 1
ATOM 1685 C CA . LYS A 1 204 ? 35.177 -1.889 -73.633 1.00 45.16 204 LYS A CA 1
ATOM 1686 C C . LYS A 1 204 ? 35.179 -2.618 -74.988 1.00 45.16 204 LYS A C 1
ATOM 1688 O O . LYS A 1 204 ? 34.637 -2.086 -75.956 1.00 45.16 204 LYS A O 1
ATOM 1693 N N . LYS A 1 205 ? 35.737 -3.832 -75.091 1.00 37.06 205 LYS A N 1
ATOM 1694 C CA . LYS A 1 205 ? 35.642 -4.664 -76.308 1.00 37.06 205 LYS A CA 1
ATOM 1695 C C . LYS A 1 205 ? 34.345 -5.494 -76.294 1.00 37.06 205 LYS A C 1
ATOM 1697 O O . LYS A 1 205 ? 34.018 -6.076 -75.260 1.00 37.06 205 LYS A O 1
ATOM 1702 N N . PRO A 1 206 ? 33.591 -5.586 -77.409 1.00 34.69 206 PRO A N 1
ATOM 1703 C CA . PRO A 1 206 ? 32.325 -6.314 -77.432 1.00 34.69 206 PRO A CA 1
ATOM 1704 C C . PRO A 1 206 ? 32.563 -7.806 -77.162 1.00 34.69 206 PRO A C 1
ATOM 1706 O O . PRO A 1 206 ? 33.370 -8.452 -77.830 1.00 34.69 206 PRO A O 1
ATOM 1709 N N . ALA A 1 207 ? 31.862 -8.358 -76.170 1.00 39.00 207 ALA A N 1
ATOM 1710 C CA . ALA A 1 207 ? 31.953 -9.771 -75.819 1.00 39.00 207 ALA A CA 1
ATOM 1711 C C . ALA A 1 207 ? 31.491 -10.673 -76.989 1.00 39.00 207 ALA A C 1
ATOM 1713 O O . ALA A 1 207 ? 30.445 -10.404 -77.590 1.00 39.00 207 ALA A O 1
ATOM 1714 N N . PRO A 1 208 ? 32.196 -11.778 -77.299 1.00 36.94 208 PRO A N 1
ATOM 1715 C CA . PRO A 1 208 ? 31.746 -12.731 -78.302 1.00 36.94 208 PRO A CA 1
ATOM 1716 C C . PRO A 1 208 ? 30.572 -13.566 -77.766 1.00 36.94 208 PRO A C 1
ATOM 1718 O O . PRO A 1 208 ? 30.688 -14.241 -76.748 1.00 36.94 208 PRO A O 1
ATOM 1721 N N . GLY A 1 209 ? 29.448 -13.516 -78.488 1.00 42.22 209 GLY A N 1
ATOM 1722 C CA . GLY A 1 209 ? 28.380 -14.522 -78.558 1.00 42.22 209 GLY A CA 1
ATOM 1723 C C . GLY A 1 209 ? 27.901 -15.168 -77.251 1.00 42.22 209 GLY A C 1
ATOM 1724 O O . GLY A 1 209 ? 28.489 -16.129 -76.756 1.00 42.22 209 GLY A O 1
ATOM 1725 N N . PHE A 1 210 ? 26.719 -14.757 -76.782 1.00 42.12 210 PHE A N 1
ATOM 1726 C CA . PHE A 1 210 ? 25.917 -15.517 -75.819 1.00 42.12 210 PHE A CA 1
ATOM 1727 C C . PHE A 1 210 ? 25.737 -16.977 -76.285 1.00 42.12 210 PHE A C 1
ATOM 1729 O O . PHE A 1 210 ? 24.877 -17.283 -77.113 1.00 42.12 210 PHE A O 1
ATOM 1736 N N . LYS A 1 211 ? 26.478 -17.921 -75.695 1.00 51.69 211 LYS A N 1
ATOM 1737 C CA . LYS A 1 211 ? 26.025 -19.315 -75.649 1.00 51.69 211 LYS A CA 1
ATOM 1738 C C . LYS A 1 211 ? 24.797 -19.353 -74.746 1.00 51.69 211 LYS A C 1
ATOM 1740 O O . LYS A 1 211 ? 24.864 -18.973 -73.578 1.00 51.69 211 LYS A O 1
ATOM 1745 N N . ARG A 1 212 ? 23.666 -19.783 -75.313 1.00 53.34 212 ARG A N 1
ATOM 1746 C CA . ARG A 1 212 ? 22.393 -19.992 -74.611 1.00 53.34 212 ARG A CA 1
ATOM 1747 C C . ARG A 1 212 ? 22.650 -20.692 -73.271 1.00 53.34 212 ARG A C 1
ATOM 1749 O O . ARG A 1 212 ? 23.081 -21.845 -73.247 1.00 53.34 212 ARG A O 1
ATOM 1756 N N . LYS A 1 213 ? 22.382 -19.999 -72.158 1.00 52.84 213 LYS A N 1
ATOM 1757 C CA . LYS A 1 213 ? 22.288 -20.629 -70.836 1.00 52.84 213 LYS A CA 1
ATOM 1758 C C . LYS A 1 213 ? 21.233 -21.729 -70.936 1.00 52.84 213 LYS A C 1
ATOM 17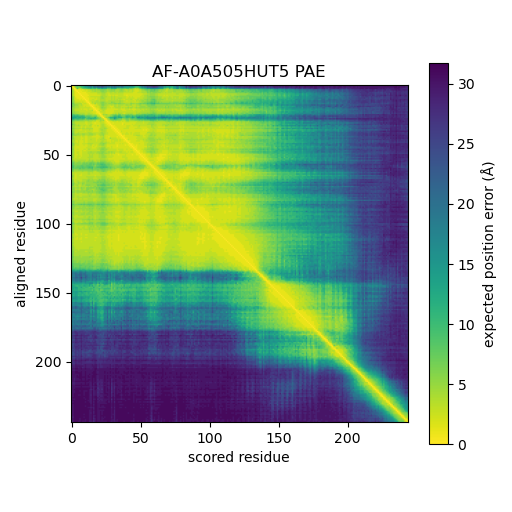60 O O . LYS A 1 213 ? 20.092 -21.449 -71.301 1.00 52.84 213 LYS A O 1
ATOM 1765 N N . ARG A 1 214 ? 21.595 -22.969 -70.596 1.00 59.66 214 ARG A N 1
ATOM 1766 C CA . ARG A 1 214 ? 20.585 -23.965 -70.220 1.00 59.66 214 ARG A CA 1
ATOM 1767 C C . ARG A 1 214 ? 19.745 -23.349 -69.090 1.00 59.66 214 ARG A C 1
ATOM 1769 O O . ARG A 1 214 ? 20.342 -22.777 -68.172 1.00 59.66 214 ARG A O 1
ATOM 1776 N N . PRO A 1 215 ? 18.406 -23.407 -69.149 1.00 57.50 215 PRO A N 1
ATOM 1777 C CA . PRO A 1 215 ? 17.582 -22.917 -68.055 1.00 57.50 215 PRO A CA 1
ATOM 1778 C C . PRO A 1 215 ? 17.960 -23.664 -66.772 1.00 57.50 215 PRO A C 1
ATOM 1780 O O . PRO A 1 215 ? 18.270 -24.858 -66.807 1.00 57.50 215 PRO A O 1
ATOM 1783 N N . ALA A 1 216 ? 17.968 -22.952 -65.644 1.00 63.28 216 ALA A N 1
ATOM 1784 C CA . ALA A 1 216 ? 18.129 -23.580 -64.340 1.00 63.28 216 ALA A CA 1
ATOM 1785 C C . ALA A 1 216 ? 17.058 -24.677 -64.174 1.00 63.28 216 ALA A C 1
ATOM 1787 O O . ALA A 1 216 ? 15.924 -24.473 -64.626 1.00 63.28 216 ALA A O 1
ATOM 1788 N N . PRO A 1 217 ? 17.371 -25.828 -63.551 1.00 62.06 217 PRO A N 1
ATOM 1789 C CA . PRO A 1 217 ? 16.343 -26.806 -63.230 1.00 62.06 217 PRO A CA 1
ATOM 1790 C C . PRO A 1 217 ? 15.262 -26.108 -62.405 1.00 62.06 217 PRO A C 1
ATOM 1792 O O . PRO A 1 217 ? 15.550 -25.503 -61.371 1.00 62.06 217 PRO A O 1
ATOM 1795 N N . GLN A 1 218 ? 14.021 -26.151 -62.891 1.00 61.88 2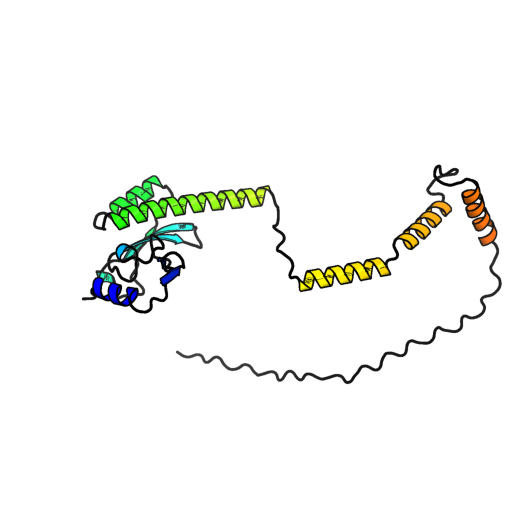18 GLN A N 1
ATOM 1796 C CA . GLN A 1 218 ? 12.882 -25.624 -62.153 1.00 61.88 218 GLN A CA 1
ATOM 1797 C C . GLN A 1 218 ? 12.835 -26.339 -60.802 1.00 61.88 218 GLN A C 1
ATOM 1799 O O . GLN A 1 218 ? 12.753 -27.570 -60.742 1.00 61.88 218 GLN A O 1
ATOM 1804 N N . ILE A 1 219 ? 12.901 -25.575 -59.714 1.00 63.12 219 ILE A N 1
ATOM 1805 C CA . ILE A 1 219 ? 12.612 -26.095 -58.382 1.00 63.12 219 ILE A CA 1
ATOM 1806 C C . ILE A 1 219 ? 11.145 -26.517 -58.427 1.00 63.12 219 ILE A C 1
ATOM 1808 O O . ILE A 1 219 ? 10.250 -25.674 -58.382 1.00 63.12 219 ILE A O 1
ATOM 1812 N N . LYS A 1 220 ? 10.892 -27.823 -58.574 1.00 57.38 220 LYS A N 1
ATOM 1813 C CA . LYS A 1 220 ? 9.542 -28.367 -58.431 1.00 57.38 220 LYS A CA 1
ATOM 1814 C C . LYS A 1 220 ? 9.023 -27.909 -57.065 1.00 57.38 220 LYS A C 1
ATOM 1816 O O . LYS A 1 220 ? 9.755 -28.063 -56.079 1.00 57.38 220 LYS A O 1
ATOM 1821 N N . PRO A 1 221 ? 7.802 -27.356 -56.967 1.00 61.94 221 PRO A N 1
ATOM 1822 C CA . PRO A 1 221 ? 7.219 -27.072 -55.668 1.00 61.94 221 PRO A CA 1
ATOM 1823 C C . PRO A 1 221 ? 7.255 -28.372 -54.863 1.00 61.94 221 PRO A C 1
ATOM 1825 O O . PRO A 1 221 ? 6.822 -29.422 -55.346 1.00 61.94 221 PRO A O 1
ATOM 1828 N N . ARG A 1 222 ? 7.834 -28.329 -53.655 1.00 65.12 222 ARG A N 1
ATOM 1829 C CA . ARG A 1 222 ? 7.714 -29.443 -52.710 1.00 65.12 222 ARG A CA 1
ATOM 1830 C C . ARG A 1 222 ? 6.229 -29.788 -52.638 1.00 65.12 222 ARG A C 1
ATOM 1832 O O . ARG A 1 222 ? 5.423 -28.882 -52.419 1.00 65.12 222 ARG A O 1
ATOM 1839 N N . LYS A 1 223 ? 5.877 -31.065 -52.851 1.00 60.25 223 LYS A N 1
ATOM 1840 C CA . LYS A 1 223 ? 4.520 -31.565 -52.600 1.00 60.25 223 LYS A CA 1
ATOM 1841 C C . LYS A 1 223 ? 4.103 -31.013 -51.237 1.00 60.25 223 LYS A C 1
ATOM 1843 O O . LYS A 1 223 ? 4.751 -31.327 -50.238 1.00 60.25 223 LYS A O 1
ATOM 1848 N N . LYS A 1 224 ? 3.095 -30.134 -51.210 1.00 56.03 224 LYS A N 1
ATOM 1849 C CA . LYS A 1 224 ? 2.430 -29.773 -49.959 1.00 56.03 224 LYS A CA 1
ATOM 1850 C C . LYS A 1 224 ? 1.997 -31.107 -49.356 1.00 56.03 224 LYS A C 1
ATOM 1852 O O . LYS A 1 224 ? 1.316 -31.879 -50.029 1.00 56.03 224 LYS A O 1
ATOM 1857 N N . GLY A 1 225 ? 2.480 -31.410 -48.151 1.00 67.44 225 GLY A N 1
ATOM 1858 C CA . GLY A 1 225 ? 1.927 -32.514 -47.373 1.00 67.44 225 GLY A CA 1
ATOM 1859 C C . GLY A 1 225 ? 0.411 -32.332 -47.238 1.00 67.44 225 GLY A C 1
ATOM 1860 O O . GLY A 1 225 ? -0.080 -31.222 -47.480 1.00 67.44 225 GLY A O 1
ATOM 1861 N N . PRO A 1 226 ? -0.332 -33.397 -46.903 1.00 64.19 226 PRO A N 1
ATOM 1862 C CA . PRO A 1 226 ? -1.779 -33.316 -46.761 1.00 64.19 226 PRO A CA 1
ATOM 1863 C C . PRO A 1 226 ? -2.149 -32.106 -45.898 1.00 64.19 226 PRO A C 1
ATOM 1865 O O . PRO A 1 226 ? -1.568 -31.880 -44.834 1.00 64.19 226 PRO A O 1
ATOM 1868 N N . ARG A 1 227 ? -3.068 -31.283 -46.413 1.00 51.62 227 ARG A N 1
ATOM 1869 C CA . ARG A 1 227 ? -3.682 -30.196 -45.657 1.00 51.62 227 ARG A CA 1
ATOM 1870 C C . ARG A 1 227 ? -4.467 -30.876 -44.542 1.00 51.62 227 ARG A C 1
ATOM 1872 O O . ARG A 1 227 ? 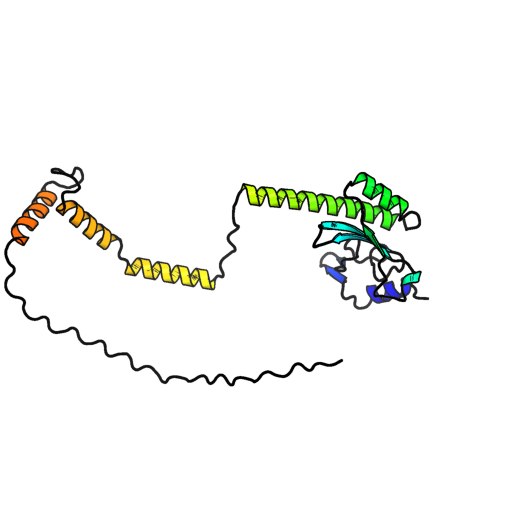-5.516 -31.444 -44.807 1.00 51.62 227 ARG A O 1
ATOM 1879 N N . VAL A 1 228 ? -3.926 -30.877 -43.327 1.00 62.03 228 VAL A N 1
ATOM 1880 C CA . VAL A 1 228 ? -4.726 -31.193 -42.146 1.00 62.03 228 VAL A CA 1
ATOM 1881 C C . VAL A 1 228 ? -5.674 -30.013 -41.988 1.00 62.03 228 VAL A C 1
ATOM 1883 O O . VAL A 1 228 ? -5.269 -28.933 -41.553 1.00 62.03 228 VAL A O 1
ATOM 1886 N N . GLU A 1 229 ? -6.900 -30.183 -42.471 1.00 49.88 229 GLU A N 1
ATOM 1887 C CA . GLU A 1 229 ? -8.019 -29.340 -42.082 1.00 49.88 229 GLU A CA 1
ATOM 1888 C C . GLU A 1 229 ? -8.245 -29.611 -40.601 1.00 49.88 229 GLU A C 1
ATOM 1890 O O . GLU A 1 229 ? -8.749 -30.653 -40.201 1.00 49.88 229 GLU A O 1
ATOM 1895 N N . ILE A 1 230 ? -7.747 -28.700 -39.771 1.00 58.22 230 ILE A N 1
ATOM 1896 C CA . ILE A 1 230 ? -8.230 -28.600 -38.405 1.00 58.22 230 ILE A CA 1
ATOM 1897 C C . ILE A 1 230 ? -9.583 -27.919 -38.560 1.00 58.22 230 ILE A C 1
ATOM 1899 O O . ILE A 1 230 ? -9.651 -26.696 -38.708 1.00 58.22 230 ILE A O 1
ATOM 1903 N N . GLU A 1 231 ? -10.637 -28.727 -38.625 1.00 43.75 231 GLU A N 1
ATOM 1904 C CA . GLU A 1 231 ? -11.977 -28.264 -38.305 1.00 43.75 231 GLU A CA 1
ATOM 1905 C C . GLU A 1 231 ? -11.896 -27.690 -36.891 1.00 43.75 231 GLU A C 1
ATOM 1907 O O . GLU A 1 231 ? -11.715 -28.403 -35.906 1.00 43.75 231 GLU A O 1
ATOM 1912 N N . TYR A 1 232 ? -11.944 -26.366 -36.793 1.00 54.03 232 TYR A N 1
ATOM 1913 C CA . TYR A 1 232 ? -12.438 -25.770 -35.571 1.00 54.03 232 TYR A CA 1
ATOM 1914 C C . TYR A 1 232 ? -13.928 -26.079 -35.574 1.00 54.03 232 TYR A C 1
ATOM 1916 O O . TYR A 1 232 ? -14.691 -25.409 -36.270 1.00 54.03 232 TYR A O 1
ATOM 1924 N N . GLU A 1 233 ? -14.330 -27.104 -34.822 1.00 47.81 233 GLU A N 1
ATOM 1925 C CA . GLU A 1 233 ? -15.674 -27.119 -34.269 1.00 47.81 233 GLU A CA 1
ATOM 1926 C C . GLU A 1 233 ? -15.838 -25.770 -33.570 1.00 47.81 233 GLU A C 1
ATOM 1928 O O . GLU A 1 233 ? -15.200 -25.471 -32.558 1.00 47.81 233 GLU A O 1
ATOM 1933 N N . THR A 1 234 ? -16.614 -24.885 -34.188 1.00 54.19 234 THR A N 1
ATOM 1934 C CA . THR A 1 234 ? -17.126 -23.709 -33.511 1.00 54.19 234 THR A CA 1
ATOM 1935 C C . THR A 1 234 ? -18.045 -24.244 -32.429 1.00 54.19 234 THR A C 1
ATOM 1937 O O . THR A 1 234 ? -19.229 -24.465 -32.684 1.00 54.19 234 THR A O 1
ATOM 1940 N N . GLU A 1 235 ? -17.492 -24.503 -31.242 1.00 50.41 235 GLU A N 1
ATOM 1941 C CA . GLU A 1 235 ? -18.278 -24.601 -30.023 1.00 50.41 235 GLU A CA 1
ATOM 1942 C C . GLU A 1 235 ? -19.102 -23.317 -29.962 1.00 50.41 235 GLU A C 1
ATOM 1944 O O . GLU A 1 235 ? -18.590 -22.206 -29.786 1.00 50.41 235 GLU A O 1
ATOM 1949 N N . GLY A 1 236 ? -20.384 -23.479 -30.286 1.00 44.19 236 GLY A N 1
ATOM 1950 C CA . GLY A 1 236 ? -21.344 -22.400 -30.349 1.00 44.19 236 GLY A CA 1
ATOM 1951 C C . GLY A 1 236 ? -21.385 -21.663 -29.020 1.00 44.19 236 GLY A C 1
ATOM 1952 O O . GLY A 1 236 ? -21.107 -22.234 -27.968 1.00 44.19 236 GLY A O 1
ATOM 1953 N N . ALA A 1 237 ? -21.753 -20.386 -29.089 1.00 53.72 237 ALA A N 1
ATOM 1954 C CA . ALA A 1 237 ? -21.991 -19.539 -27.933 1.00 53.72 237 ALA A CA 1
ATOM 1955 C C . ALA A 1 237 ? -22.867 -20.268 -26.896 1.00 53.72 237 ALA A C 1
ATOM 1957 O O . ALA A 1 237 ? -24.095 -20.330 -27.013 1.00 53.72 237 ALA A O 1
ATOM 1958 N N . GLY A 1 238 ? -22.211 -20.826 -25.878 1.00 42.25 238 GLY A N 1
ATOM 1959 C CA . GLY A 1 238 ? -22.841 -21.308 -24.667 1.00 42.25 238 GLY A CA 1
ATOM 1960 C C . GLY A 1 238 ? -23.438 -20.105 -23.962 1.00 42.25 238 GLY A C 1
ATOM 1961 O O . GLY A 1 238 ? -22.719 -19.245 -23.465 1.00 42.25 238 GLY A O 1
ATOM 1962 N N . LYS A 1 239 ? -24.767 -20.029 -24.004 1.00 50.44 239 LYS A N 1
ATOM 1963 C CA . LYS A 1 239 ? -25.606 -19.053 -23.314 1.00 50.44 239 LYS A CA 1
ATOM 1964 C C . LYS A 1 239 ? -25.148 -18.898 -21.860 1.00 50.44 239 LYS A C 1
ATOM 1966 O O . LYS A 1 239 ? -25.425 -19.778 -21.048 1.00 50.44 239 LYS A O 1
ATOM 1971 N N . GLU A 1 240 ? -24.541 -17.767 -21.507 1.00 41.59 240 GLU A N 1
ATOM 1972 C CA . GLU A 1 240 ? -24.616 -17.305 -20.124 1.00 41.59 240 GLU A CA 1
ATOM 1973 C C . GLU A 1 240 ? -26.025 -16.760 -19.902 1.00 41.59 240 GLU A C 1
ATOM 1975 O O . GLU A 1 240 ? -26.442 -15.714 -20.403 1.00 41.59 240 GLU A O 1
ATOM 1980 N N . SER A 1 241 ? -26.782 -17.595 -19.205 1.00 42.03 241 SER A N 1
ATOM 1981 C CA . SER A 1 241 ? -28.067 -17.324 -18.599 1.00 42.03 241 SER A CA 1
ATOM 1982 C C . SER A 1 241 ? -28.044 -16.022 -17.805 1.00 42.03 241 SER A C 1
ATOM 1984 O O . SER A 1 241 ? -27.365 -15.901 -16.786 1.00 42.03 241 SER A O 1
ATOM 1986 N N . ILE A 1 242 ? -28.884 -15.096 -18.250 1.00 44.31 242 ILE A N 1
ATOM 1987 C CA . ILE A 1 242 ? -29.551 -14.111 -17.408 1.00 44.31 242 ILE A CA 1
ATOM 1988 C C . ILE A 1 242 ? -30.370 -14.867 -16.355 1.00 44.31 242 ILE A C 1
ATOM 1990 O O . ILE A 1 242 ? -31.330 -15.540 -16.720 1.00 44.31 242 ILE A O 1
ATOM 1994 N N . LEU A 1 243 ? -30.011 -14.720 -15.083 1.00 42.25 243 LEU A N 1
ATOM 1995 C CA . LEU A 1 243 ? -30.873 -14.867 -13.902 1.00 42.25 243 LEU A CA 1
ATOM 1996 C C . LEU A 1 243 ? -30.300 -13.875 -12.866 1.00 42.25 243 LEU A C 1
ATOM 1998 O O . LEU A 1 243 ? -29.095 -13.897 -12.620 1.00 42.25 243 LEU A O 1
ATOM 2002 N N . ALA A 1 244 ? -31.000 -12.820 -12.431 1.00 40.38 244 ALA A N 1
ATOM 2003 C CA . ALA A 1 244 ? -32.260 -12.819 -11.674 1.00 40.38 244 ALA A CA 1
ATOM 2004 C C . ALA A 1 244 ? -32.162 -13.692 -10.418 1.00 40.38 244 ALA A C 1
ATOM 2006 O O . ALA A 1 244 ? -32.148 -14.931 -10.567 1.00 40.38 244 ALA A O 1
#

Radius of gyration: 39.26 Å; Cα contacts (8 Å, |Δi|>4): 174; chains: 1; bounding box: 83×53×101 Å

Organism: Aspergillus niger (NCBI:txid5061)

Nearest PDB structures (foldseek):
  8i9v-assembly1_Ce  TM=9.211E-01  e=7.291E-25  Thermochaetoides thermophila DSM 1495
  7ohx-assembly1_3  TM=9.195E-01  e=3.484E-20  Saccharomyces cerevisiae S288C
  8fkv-assembly1_NM  TM=9.054E-01  e=4.157E-20  Homo sapiens
  8b2l-assembly1_N3  TM=7.725E-01  e=2.001E-07  Nicotiana tabacum
  7qiz-assembly1_r  TM=7.754E-01  e=2.686E-07  Solanum lycopersicum

Sequence (244 aa):
MSSDEIVWQVINQQFCAYKLKTTKNQNFCRNEYNVSGLCNRQSCPLANSRYATIRSDPETGAMYLYMKTVERAHMPSKWWERIRLSSNYAKALEQLDERLIYWPKFLVHKCKQRLTRLTQVAIRMKKLAKEDERLGEKVVTKLAPKIRRREEARERKAESAAKIERAIERELIERLRSGAYGDRPLNVEEGIWKKVNHSDEEAKKPAPGFKRKRPAPQIKPRKKGPRVEIEYETEGAGKESILA

Foldseek 3Di:
DPQLVVQLVCPVVHPDPQWDDDPVRWIAGNDPQFLPRGSDSVRDPRSDQWAWAWDQDPPPRWIWIWTAHNVCVVPPVPRTDIDTADPDLVSSLVVLCVVCVPPPPVRSVSRNVSSVVSVVVVVVVVVVVVVCVVVVDDPDPDDDPVVVVVVVVVVVVCCVVPPVVVVVVVVVLVCLVVCVCDDDNPPDDPVVSVVSVVVVVVVPDDDPDDPDDDDDPPPDPDPDDDPPPPPPPPPDPDDPDDDD

InterPro domains:
  IPR006958 Mak16 protein [PF04874] (144-204)
  IPR006958 Mak16 protein [PIRSF003352] (1-237)
  IPR029004 Ribosomal eL28/Mak16 [PF01778] (6-120)

Secondary structure (DSSP, 8-state):
---HHHHHHHHHHS--TTEEE-TTS-EEE--TT-SSSB-STTT-TTT-SSEEEEEE-TTT--EEEEEE-SGGGG-GGG-EEEEEPPSSHHHHHHHHHHHSTTS-HHHHHHHHHHHHHHHHHHHHHHHHHHHHHHH-----PPPPHHHHHHHHHHHHHHHHHH-HHHHHHHHHHHHHHTTTT-SS-TTS-HHHHHHHHHHHHHTTSPPP----PPPPPP-PPP-PPP------------------